Protein AF-A0A5B0H3R2-F1 (afdb_monomer_lite)

Foldseek 3Di:
DDDDDDDPPPPPPPDVVCVVVVVVVVVVVVVVVVVVVVVVVVVVVVVVVVVVVVVVVVVVVVVVVVLVVCCVVVVPVNVVVVVVVVCCVPPNPVVVVVVVVVVVVVLVVCCVVDVPVCCVPPVQVVVQVCCVPPPCPPCVVVLCVVLVVFDPPPVCPPPPPCPVPDDDPPDPPPDRPPLRDWAFPGWGDDPQDIDTDTHHHPPDDLVSCQVSFVVSCVSSVHPGGDRDDDDDD

Structure (mmCIF, N/CA/C/O backbone):
data_AF-A0A5B0H3R2-F1
#
_entry.id   AF-A0A5B0H3R2-F1
#
loop_
_atom_site.group_PDB
_atom_site.id
_atom_site.type_symbol
_atom_site.label_atom_id
_atom_site.label_alt_id
_atom_site.label_comp_id
_atom_site.label_asym_id
_atom_site.label_entity_id
_atom_site.label_seq_id
_atom_site.pdbx_PDB_ins_code
_atom_site.Cartn_x
_atom_site.Cartn_y
_atom_site.Cartn_z
_atom_site.occupancy
_atom_site.B_iso_or_equiv
_atom_site.auth_seq_id
_atom_site.auth_comp_id
_atom_site.auth_asym_id
_atom_site.auth_atom_id
_atom_site.pdbx_PDB_model_num
ATOM 1 N N . MET A 1 1 ? 24.961 -6.978 -114.996 1.00 43.25 1 MET A N 1
ATOM 2 C CA . MET A 1 1 ? 24.623 -7.816 -113.826 1.00 43.25 1 MET A CA 1
ATOM 3 C C . MET A 1 1 ? 25.876 -7.977 -112.987 1.00 43.25 1 MET A C 1
ATOM 5 O O . MET A 1 1 ? 26.739 -8.753 -113.364 1.00 43.25 1 MET A O 1
ATOM 9 N N . ILE A 1 2 ? 26.016 -7.202 -111.912 1.00 41.00 2 ILE A N 1
ATOM 10 C CA . ILE A 1 2 ? 27.042 -7.428 -110.887 1.00 41.00 2 ILE A CA 1
ATOM 11 C C . ILE A 1 2 ? 26.320 -7.282 -109.551 1.00 41.00 2 ILE A C 1
ATOM 13 O O . ILE A 1 2 ? 25.973 -6.181 -109.134 1.00 41.00 2 ILE A O 1
ATOM 17 N N . THR A 1 3 ? 25.998 -8.419 -108.950 1.00 46.31 3 THR A N 1
ATOM 18 C CA . THR A 1 3 ? 25.352 -8.539 -107.644 1.00 46.31 3 THR A CA 1
ATOM 19 C C . THR A 1 3 ? 26.468 -8.610 -106.605 1.00 46.31 3 THR A C 1
ATOM 21 O O . THR A 1 3 ? 27.143 -9.630 -106.493 1.00 46.31 3 THR A O 1
ATOM 24 N N . ALA A 1 4 ? 26.712 -7.517 -105.882 1.00 48.38 4 ALA A N 1
ATOM 25 C CA . ALA A 1 4 ? 27.631 -7.518 -104.749 1.00 48.38 4 ALA A CA 1
ATOM 26 C C . ALA A 1 4 ? 26.926 -8.165 -103.547 1.00 48.38 4 ALA A C 1
ATOM 28 O O . ALA A 1 4 ? 25.981 -7.606 -102.992 1.00 48.38 4 ALA A O 1
ATOM 29 N N . ALA A 1 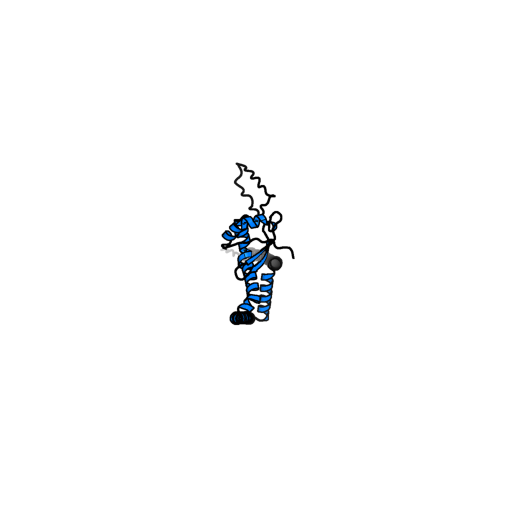5 ? 27.360 -9.37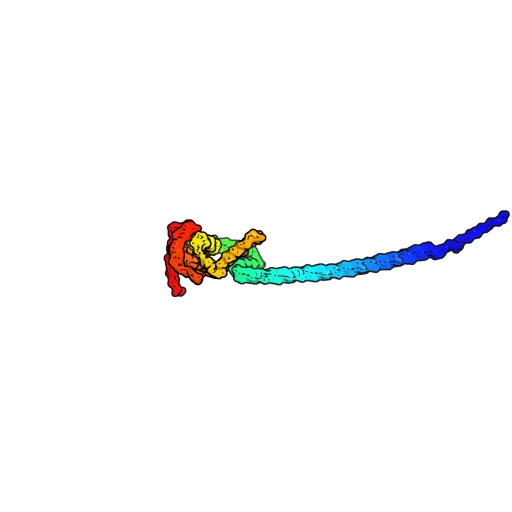0 -103.181 1.00 53.81 5 ALA A N 1
ATOM 30 C CA . ALA A 1 5 ? 26.926 -10.044 -101.969 1.00 53.81 5 ALA A CA 1
ATOM 31 C C . ALA A 1 5 ? 27.518 -9.320 -100.749 1.00 53.81 5 ALA A C 1
ATOM 33 O O . ALA A 1 5 ? 28.733 -9.304 -100.555 1.00 53.81 5 ALA A O 1
ATOM 34 N N . VAL A 1 6 ? 26.655 -8.708 -99.937 1.00 56.97 6 VAL A N 1
ATOM 35 C CA . VAL A 1 6 ? 27.013 -8.182 -98.615 1.00 56.97 6 VAL A CA 1
ATOM 36 C C . VAL A 1 6 ? 27.347 -9.370 -97.710 1.00 56.97 6 VAL A C 1
ATOM 38 O O . VAL A 1 6 ? 26.500 -10.226 -97.457 1.00 56.97 6 VAL A O 1
ATOM 41 N N . SER A 1 7 ? 28.601 -9.439 -97.267 1.00 52.16 7 SER A N 1
ATOM 42 C CA . SER A 1 7 ? 29.098 -10.453 -96.336 1.00 52.16 7 SER A CA 1
ATOM 43 C C . SER A 1 7 ? 28.460 -10.257 -94.950 1.00 52.16 7 SER A C 1
ATOM 45 O O . SER A 1 7 ? 28.551 -9.159 -94.402 1.00 52.16 7 SER A O 1
ATOM 47 N N . PRO A 1 8 ? 27.844 -11.282 -94.333 1.00 54.59 8 PRO A N 1
ATOM 48 C CA . PRO A 1 8 ? 27.230 -11.179 -93.003 1.00 54.59 8 PRO A CA 1
ATOM 49 C C . PRO A 1 8 ? 28.246 -11.146 -91.840 1.00 54.59 8 PRO A C 1
ATOM 51 O O . PRO A 1 8 ? 27.861 -11.328 -90.687 1.00 54.59 8 PRO A O 1
ATOM 54 N N . ALA A 1 9 ? 29.538 -10.937 -92.115 1.00 52.38 9 ALA A N 1
ATOM 55 C CA . ALA A 1 9 ? 30.604 -10.979 -91.112 1.00 52.38 9 ALA A CA 1
ATOM 56 C C . ALA A 1 9 ? 30.815 -9.658 -90.342 1.00 52.38 9 ALA A C 1
ATOM 58 O O . ALA A 1 9 ? 31.487 -9.669 -89.315 1.00 52.38 9 ALA A O 1
ATOM 59 N N . ASP A 1 10 ? 30.189 -8.555 -90.766 1.00 50.06 10 ASP A N 1
ATOM 60 C CA . ASP A 1 10 ? 30.310 -7.235 -90.122 1.00 50.06 10 ASP A CA 1
ATOM 61 C C . ASP A 1 10 ? 29.135 -6.929 -89.176 1.00 50.06 10 ASP A C 1
ATOM 63 O O . ASP A 1 10 ? 28.646 -5.801 -89.085 1.00 50.06 10 ASP A O 1
ATOM 67 N N . VAL A 1 11 ? 28.647 -7.937 -88.446 1.00 56.59 11 VAL A N 1
ATOM 68 C CA . VAL A 1 11 ? 27.808 -7.669 -87.269 1.00 56.59 11 VAL A CA 1
ATOM 69 C C . VAL A 1 11 ? 28.750 -7.153 -86.182 1.00 56.59 11 VAL A C 1
ATOM 71 O O . VAL A 1 11 ? 29.636 -7.898 -85.758 1.00 56.59 11 VAL A O 1
ATOM 74 N N . PRO A 1 12 ? 28.613 -5.895 -85.723 1.00 50.91 12 PRO A N 1
ATOM 75 C CA . PRO A 1 12 ? 29.570 -5.326 -84.795 1.00 50.91 12 PRO A CA 1
ATOM 76 C C . PRO A 1 12 ? 29.586 -6.174 -83.525 1.00 50.91 12 PRO A C 1
ATOM 78 O O . PRO A 1 12 ? 28.547 -6.424 -82.911 1.00 50.91 12 PRO A O 1
ATOM 81 N N . LEU A 1 13 ? 30.791 -6.567 -83.118 1.00 55.12 13 LEU A N 1
ATOM 82 C CA . LEU A 1 13 ? 31.151 -7.245 -81.868 1.00 55.12 13 LEU A CA 1
ATOM 83 C C . LEU A 1 13 ? 30.622 -6.564 -80.578 1.00 55.12 13 LEU A C 1
ATOM 85 O O . LEU A 1 13 ? 30.991 -6.954 -79.479 1.00 55.12 13 LEU A O 1
ATOM 89 N N . SER A 1 14 ? 29.745 -5.561 -80.651 1.00 58.72 14 SER A N 1
ATOM 90 C CA . SER A 1 14 ? 29.438 -4.644 -79.558 1.00 58.72 14 SER A CA 1
ATOM 91 C C . SER A 1 14 ? 28.168 -4.973 -78.763 1.00 58.72 14 SER A C 1
ATOM 93 O O . SER A 1 14 ? 28.173 -4.826 -77.546 1.00 58.72 14 SER A O 1
ATOM 95 N N . VAL A 1 15 ? 27.070 -5.445 -79.364 1.00 61.81 15 VAL A N 1
ATOM 96 C CA . VAL A 1 15 ? 25.764 -5.453 -78.657 1.00 61.81 15 VAL A CA 1
ATOM 97 C C . VAL A 1 15 ? 25.648 -6.562 -77.603 1.00 61.81 15 VAL A C 1
ATOM 99 O O . VAL A 1 15 ? 25.180 -6.314 -76.490 1.00 61.81 15 VAL A O 1
ATOM 102 N N . ASN A 1 16 ? 26.103 -7.780 -77.914 1.00 61.56 16 ASN A N 1
ATOM 103 C CA . ASN A 1 16 ? 26.069 -8.889 -76.953 1.00 61.56 16 ASN A CA 1
ATOM 104 C C . ASN A 1 16 ? 27.122 -8.727 -75.847 1.00 61.56 16 ASN A C 1
ATOM 106 O O . ASN A 1 16 ? 26.822 -9.044 -74.699 1.00 61.56 16 ASN A O 1
ATOM 110 N N . GLN A 1 17 ? 28.299 -8.163 -76.149 1.00 66.25 17 GLN A N 1
ATOM 111 C CA . GLN A 1 17 ? 29.297 -7.814 -75.130 1.00 66.25 17 GLN A CA 1
ATOM 112 C C . GLN A 1 17 ? 28.812 -6.694 -74.198 1.00 66.25 17 GLN A C 1
ATOM 114 O O . GLN A 1 17 ? 28.996 -6.789 -72.990 1.00 66.25 17 GLN A O 1
ATOM 119 N N . ILE A 1 18 ? 28.133 -5.660 -74.710 1.00 66.75 18 ILE A N 1
ATOM 120 C CA . ILE A 1 18 ? 27.567 -4.593 -73.866 1.00 66.75 18 ILE A CA 1
ATOM 121 C C . ILE A 1 18 ? 26.476 -5.145 -72.939 1.00 66.75 18 ILE A C 1
ATOM 123 O O . ILE A 1 18 ? 26.408 -4.760 -71.774 1.00 66.75 18 ILE A O 1
ATOM 127 N N . ARG A 1 19 ? 25.643 -6.081 -73.415 1.00 71.88 19 ARG A N 1
ATOM 128 C CA . ARG A 1 19 ? 24.610 -6.725 -72.585 1.00 71.88 19 ARG A CA 1
ATOM 129 C C . ARG A 1 19 ? 25.198 -7.617 -71.494 1.00 71.88 19 ARG A C 1
ATOM 131 O O . ARG A 1 19 ? 24.700 -7.584 -70.372 1.00 71.88 19 ARG A O 1
ATOM 138 N N . THR A 1 20 ? 26.248 -8.384 -71.782 1.00 77.19 20 THR A N 1
ATOM 139 C CA . THR A 1 20 ? 26.889 -9.247 -70.776 1.00 77.19 20 THR A CA 1
ATOM 140 C C . THR A 1 20 ? 27.702 -8.443 -69.766 1.00 77.19 20 THR A C 1
ATOM 142 O O . THR A 1 20 ? 27.598 -8.705 -68.571 1.00 77.19 20 THR A O 1
ATOM 145 N N . VAL A 1 21 ? 28.436 -7.416 -70.204 1.00 77.25 21 VAL A N 1
ATOM 146 C CA . VAL A 1 21 ? 29.184 -6.512 -69.313 1.00 77.25 21 VAL A CA 1
ATOM 147 C C . VAL A 1 21 ? 28.234 -5.654 -68.473 1.00 77.25 21 VAL A C 1
ATOM 149 O O . VAL A 1 21 ? 28.414 -5.541 -67.262 1.00 77.25 21 VAL A O 1
ATOM 152 N N . GLY A 1 22 ? 27.178 -5.106 -69.082 1.00 78.12 22 GLY A N 1
ATOM 153 C CA . GLY A 1 22 ? 26.136 -4.357 -68.379 1.00 78.12 22 GLY A CA 1
ATOM 154 C C . GLY A 1 22 ? 25.373 -5.221 -67.372 1.00 78.12 22 GLY A C 1
ATOM 155 O O . GLY A 1 22 ? 25.157 -4.797 -66.240 1.00 78.12 22 GLY A O 1
ATOM 156 N N . GLY A 1 23 ? 25.037 -6.461 -67.742 1.00 84.69 23 GLY A N 1
ATOM 157 C CA . GLY A 1 23 ? 24.412 -7.436 -66.846 1.00 84.69 23 GLY A CA 1
ATOM 158 C C . GLY A 1 23 ? 25.319 -7.852 -65.685 1.00 84.69 23 GLY A C 1
ATOM 159 O O . GLY A 1 23 ? 24.853 -7.937 -64.551 1.00 84.69 23 GLY A O 1
ATOM 160 N N . ALA A 1 24 ? 26.619 -8.039 -65.934 1.00 84.81 24 ALA A N 1
ATOM 161 C CA . ALA A 1 24 ? 27.598 -8.347 -64.893 1.00 84.81 24 ALA A CA 1
ATOM 162 C C . ALA A 1 24 ? 27.764 -7.183 -63.903 1.00 84.81 24 ALA A C 1
ATOM 164 O O . ALA A 1 24 ? 27.745 -7.403 -62.693 1.00 84.81 24 ALA A O 1
ATOM 165 N N . LEU A 1 25 ? 27.850 -5.941 -64.391 1.00 83.38 25 LEU A N 1
ATOM 166 C CA . LEU A 1 25 ? 27.898 -4.747 -63.539 1.00 83.38 25 LEU A CA 1
ATOM 167 C C . LEU A 1 25 ? 26.638 -4.600 -62.681 1.00 83.38 25 LEU A C 1
ATOM 169 O O . LEU A 1 25 ? 26.735 -4.307 -61.491 1.00 83.38 25 LEU A O 1
ATOM 173 N N . LEU A 1 26 ? 25.463 -4.847 -63.260 1.00 88.69 26 LEU A N 1
ATOM 174 C CA . LEU A 1 26 ? 24.191 -4.769 -62.545 1.00 88.69 26 LEU A CA 1
ATOM 175 C C . LEU A 1 26 ? 24.085 -5.875 -61.483 1.00 88.69 26 LEU A C 1
ATOM 177 O O . LEU A 1 26 ? 23.686 -5.602 -60.354 1.00 88.69 26 LEU A O 1
ATOM 181 N N . ALA A 1 27 ? 24.531 -7.096 -61.793 1.00 89.88 27 ALA A N 1
ATOM 182 C CA . ALA A 1 27 ? 24.600 -8.192 -60.829 1.00 89.88 27 ALA A CA 1
ATOM 183 C C . ALA A 1 27 ? 25.555 -7.881 -59.664 1.00 89.88 27 ALA A C 1
ATOM 185 O O . ALA A 1 27 ? 25.208 -8.119 -58.507 1.00 89.88 27 ALA A O 1
ATOM 186 N N . VAL A 1 28 ? 26.722 -7.290 -59.946 1.00 92.06 28 VAL A N 1
ATOM 187 C CA . VAL A 1 28 ? 27.667 -6.838 -58.911 1.00 92.06 28 VAL A CA 1
ATOM 188 C C . VAL A 1 28 ? 27.051 -5.727 -58.059 1.00 92.06 28 VAL A C 1
ATOM 190 O O . VAL A 1 28 ? 27.143 -5.785 -56.834 1.00 92.06 28 VAL A O 1
ATOM 193 N N . ALA A 1 29 ? 26.374 -4.752 -58.669 1.00 91.19 29 ALA A N 1
ATOM 194 C CA . ALA A 1 29 ? 25.707 -3.671 -57.947 1.00 91.19 29 ALA A CA 1
ATOM 195 C C . ALA A 1 29 ? 24.591 -4.193 -57.025 1.00 91.19 29 ALA A C 1
ATOM 197 O O . ALA A 1 29 ? 24.532 -3.820 -55.853 1.00 91.19 29 ALA A O 1
ATOM 198 N N . VAL A 1 30 ? 23.747 -5.108 -57.515 1.00 93.50 30 VAL A N 1
ATOM 199 C CA . VAL A 1 30 ? 22.689 -5.750 -56.718 1.00 93.50 30 VAL A CA 1
ATOM 200 C C . VAL A 1 30 ? 23.284 -6.608 -55.601 1.00 93.50 30 VAL A C 1
ATOM 202 O O . VAL A 1 30 ? 22.793 -6.563 -54.475 1.00 93.50 30 VAL A O 1
ATOM 205 N N . TYR A 1 31 ? 24.370 -7.339 -55.866 1.00 94.62 31 TYR A N 1
ATOM 206 C CA . TYR A 1 31 ? 25.069 -8.124 -54.848 1.00 94.62 31 TYR A CA 1
ATOM 207 C C . TYR A 1 31 ? 25.652 -7.239 -53.740 1.00 94.62 31 TYR A C 1
ATOM 209 O O . TYR A 1 31 ? 25.498 -7.550 -52.558 1.00 94.62 31 TYR A O 1
ATOM 217 N N . LEU A 1 32 ? 26.283 -6.117 -54.099 1.00 92.38 32 LEU A N 1
ATOM 218 C CA . LEU A 1 32 ? 26.795 -5.148 -53.131 1.00 92.38 32 LEU A CA 1
ATOM 219 C C . LEU A 1 32 ? 25.659 -4.541 -52.301 1.00 92.38 32 LEU A C 1
ATOM 221 O O . LEU A 1 32 ? 25.775 -4.491 -51.078 1.00 92.38 32 LEU A O 1
ATOM 225 N N . LEU A 1 33 ? 24.543 -4.160 -52.929 1.00 93.38 33 LEU A N 1
ATOM 226 C CA . LEU A 1 33 ? 23.374 -3.623 -52.228 1.00 93.38 33 LEU A CA 1
ATOM 227 C C . LEU A 1 33 ? 22.759 -4.652 -51.267 1.00 93.38 33 LEU A C 1
ATOM 229 O O . LEU A 1 33 ? 22.475 -4.325 -50.116 1.00 93.38 33 LEU A O 1
ATOM 233 N N . TYR A 1 34 ? 22.615 -5.906 -51.708 1.00 94.69 34 TYR A N 1
ATOM 234 C CA . TYR A 1 34 ? 22.155 -7.012 -50.867 1.00 94.69 34 TYR A CA 1
ATOM 235 C C . TYR A 1 34 ? 23.090 -7.236 -49.676 1.00 94.69 34 TYR A C 1
ATOM 237 O O . TYR A 1 34 ? 22.631 -7.354 -48.540 1.00 94.69 34 TYR A O 1
ATOM 245 N N . LYS A 1 35 ? 24.408 -7.247 -49.910 1.00 93.75 35 LYS A N 1
ATOM 246 C CA . LYS A 1 35 ? 25.410 -7.441 -48.859 1.00 93.75 35 LYS A CA 1
ATOM 247 C C . LYS A 1 35 ? 25.343 -6.315 -47.829 1.00 93.75 35 LYS A C 1
ATOM 249 O O . LYS A 1 35 ? 25.273 -6.599 -46.637 1.00 93.75 35 LYS A O 1
ATOM 254 N N . VAL A 1 36 ? 25.286 -5.059 -48.276 1.00 93.69 36 VAL A N 1
ATOM 255 C CA . VAL A 1 36 ? 25.136 -3.888 -47.395 1.00 93.69 36 VAL A CA 1
ATOM 256 C C . VAL A 1 36 ? 23.835 -3.966 -46.595 1.00 93.69 36 VAL A C 1
ATOM 258 O O . VAL A 1 36 ? 23.870 -3.803 -45.377 1.00 93.69 36 VAL A O 1
ATOM 261 N N . GLY A 1 37 ? 22.709 -4.288 -47.239 1.00 89.38 37 GLY A N 1
ATOM 262 C CA . GLY A 1 37 ? 21.418 -4.445 -46.565 1.00 89.38 37 GLY A CA 1
ATOM 263 C C . GLY A 1 37 ? 21.426 -5.557 -45.513 1.00 89.38 37 GLY A C 1
ATOM 264 O O . GLY A 1 37 ? 20.943 -5.360 -44.399 1.00 89.38 37 GLY A O 1
ATOM 265 N N . HIS A 1 38 ? 22.041 -6.700 -45.825 1.00 92.81 38 HIS A N 1
ATOM 266 C CA . HIS A 1 38 ? 22.173 -7.817 -44.892 1.00 92.81 38 HIS A CA 1
ATOM 267 C C . HIS A 1 38 ? 23.023 -7.449 -43.667 1.00 92.81 38 HIS A C 1
ATOM 269 O O . HIS A 1 38 ? 22.639 -7.757 -42.538 1.00 92.81 38 HIS A O 1
ATOM 275 N N . TYR A 1 39 ? 24.147 -6.750 -43.862 1.00 93.25 39 TYR A N 1
ATOM 276 C CA . TYR A 1 39 ? 24.965 -6.258 -42.749 1.00 93.25 39 TYR A CA 1
ATOM 277 C C . TYR A 1 39 ? 24.204 -5.250 -41.883 1.00 93.25 39 TYR A C 1
ATOM 279 O O . TYR A 1 39 ? 24.231 -5.368 -40.658 1.00 93.25 39 TYR A O 1
ATOM 287 N N . LEU A 1 40 ? 23.488 -4.300 -42.495 1.00 93.19 40 LEU A N 1
ATOM 288 C CA . LEU A 1 40 ? 22.701 -3.307 -41.761 1.00 93.19 40 LEU A CA 1
ATOM 289 C C . LEU A 1 40 ? 21.628 -3.972 -40.890 1.00 93.19 40 LEU A C 1
ATOM 291 O O . LEU A 1 40 ? 21.487 -3.624 -39.720 1.00 93.19 40 LEU A O 1
ATOM 295 N N . ALA A 1 41 ? 20.914 -4.960 -41.439 1.00 92.06 41 ALA A N 1
ATOM 296 C CA . ALA A 1 41 ? 19.883 -5.700 -40.717 1.00 92.06 41 ALA A CA 1
ATOM 297 C C . ALA A 1 41 ? 20.452 -6.442 -39.497 1.00 92.06 41 ALA A C 1
ATOM 299 O O . ALA A 1 41 ? 19.884 -6.358 -38.410 1.00 92.06 41 ALA A O 1
ATOM 300 N N . ARG A 1 42 ? 21.607 -7.105 -39.646 1.00 92.56 42 ARG A N 1
ATOM 301 C CA . ARG A 1 42 ? 22.285 -7.807 -38.542 1.00 92.56 42 ARG A CA 1
ATOM 302 C C . ARG A 1 42 ? 22.750 -6.865 -37.439 1.00 92.56 42 ARG A C 1
ATOM 304 O O . ARG A 1 42 ? 22.600 -7.183 -36.261 1.00 92.56 42 ARG A O 1
ATOM 311 N N . VAL A 1 43 ? 23.292 -5.704 -37.806 1.00 93.69 43 VAL A N 1
ATOM 312 C CA . VAL A 1 43 ? 23.685 -4.679 -36.830 1.00 93.69 43 VAL A CA 1
ATOM 313 C C . VAL A 1 43 ? 22.456 -4.163 -36.082 1.00 93.69 43 VAL A C 1
ATOM 315 O O . VAL A 1 43 ? 22.487 -4.064 -34.858 1.00 93.69 43 VAL A O 1
ATOM 318 N N . LEU A 1 44 ? 21.355 -3.894 -36.788 1.00 93.81 44 LEU A N 1
ATOM 319 C CA . LEU A 1 44 ? 20.121 -3.414 -36.169 1.00 93.81 44 LEU A CA 1
ATOM 320 C C . LEU A 1 44 ? 19.508 -4.454 -35.214 1.00 93.81 44 LEU A C 1
ATOM 322 O O . LEU A 1 44 ? 19.065 -4.096 -34.126 1.00 93.81 44 LEU A O 1
ATOM 326 N N . GLU A 1 45 ? 19.528 -5.736 -35.586 1.00 93.69 45 GLU A N 1
ATOM 327 C CA . GLU A 1 45 ? 19.069 -6.861 -34.757 1.00 93.69 45 GLU A CA 1
ATOM 328 C C . GLU A 1 45 ? 19.901 -6.995 -33.468 1.00 93.69 45 GLU A C 1
ATOM 330 O O . GLU A 1 45 ? 19.352 -7.120 -32.367 1.00 93.69 45 GLU A O 1
ATOM 335 N N . ALA A 1 46 ? 21.228 -6.896 -33.579 1.00 93.88 46 ALA A N 1
ATOM 336 C CA . ALA A 1 46 ? 22.130 -6.924 -32.429 1.00 93.88 46 ALA A CA 1
ATOM 337 C C . ALA A 1 46 ? 21.900 -5.727 -31.489 1.00 93.88 46 ALA A C 1
ATOM 339 O O . ALA A 1 46 ? 21.865 -5.878 -30.268 1.00 93.88 46 ALA A O 1
ATOM 340 N N . VAL A 1 47 ? 21.678 -4.534 -32.046 1.00 94.81 47 VAL A N 1
ATOM 341 C CA . VAL A 1 47 ? 21.365 -3.335 -31.254 1.00 94.81 47 VAL A CA 1
ATOM 342 C C . VAL A 1 47 ? 20.000 -3.465 -30.578 1.00 94.81 47 VAL A C 1
ATOM 344 O O . VAL A 1 47 ? 19.871 -3.133 -29.401 1.00 94.81 47 VAL A O 1
ATOM 347 N N . ALA A 1 48 ? 18.989 -3.982 -31.278 1.00 93.50 48 ALA A N 1
ATOM 348 C CA . ALA A 1 48 ? 17.656 -4.184 -30.721 1.00 93.50 48 ALA A CA 1
ATOM 349 C C . ALA A 1 48 ? 17.669 -5.196 -29.568 1.00 93.50 48 ALA A C 1
ATOM 351 O O . ALA A 1 48 ? 17.111 -4.923 -28.507 1.00 93.50 48 ALA A O 1
ATOM 352 N N . THR A 1 49 ? 18.349 -6.333 -29.732 1.00 94.75 49 THR A N 1
ATOM 353 C CA . THR A 1 49 ? 18.488 -7.339 -28.666 1.00 94.75 49 THR A CA 1
ATOM 354 C C . THR A 1 49 ? 19.236 -6.778 -27.457 1.00 94.75 49 THR A C 1
ATOM 356 O O . THR A 1 49 ? 18.759 -6.921 -26.331 1.00 94.75 49 THR A O 1
ATOM 359 N N . ALA A 1 50 ? 20.335 -6.049 -27.669 1.00 92.69 50 ALA A N 1
ATOM 360 C CA . ALA A 1 50 ? 21.055 -5.371 -26.593 1.00 92.69 50 ALA A CA 1
ATOM 361 C C . ALA A 1 50 ? 20.179 -4.333 -25.867 1.00 92.69 50 ALA A C 1
ATOM 363 O O . ALA A 1 50 ? 20.155 -4.298 -24.635 1.00 92.69 50 ALA A O 1
ATOM 364 N N . ALA A 1 51 ? 19.411 -3.530 -26.609 1.00 93.88 51 ALA A N 1
ATOM 365 C CA . ALA A 1 51 ? 18.490 -2.551 -26.040 1.00 93.88 51 ALA A CA 1
ATOM 366 C C . ALA A 1 51 ? 17.378 -3.222 -25.219 1.00 93.88 51 ALA A C 1
ATOM 368 O O . ALA A 1 51 ? 17.090 -2.777 -24.109 1.00 93.88 51 ALA A O 1
ATOM 369 N N . VAL A 1 52 ? 16.788 -4.316 -25.713 1.00 94.81 52 VAL A N 1
ATOM 370 C CA . VAL A 1 52 ? 15.755 -5.078 -24.991 1.00 94.81 52 VAL A CA 1
ATOM 371 C C . VAL A 1 52 ? 16.309 -5.653 -23.689 1.00 94.81 52 VAL A C 1
ATOM 373 O O . VAL A 1 52 ? 15.679 -5.494 -22.644 1.00 94.81 52 VAL A O 1
ATOM 376 N N . VAL A 1 53 ? 17.497 -6.264 -23.720 1.00 94.62 53 VAL A N 1
ATOM 377 C CA . VAL A 1 53 ? 18.155 -6.800 -22.517 1.00 94.62 53 VAL A CA 1
ATOM 378 C C . VAL A 1 53 ? 18.453 -5.683 -21.520 1.00 94.62 53 VAL A C 1
ATOM 380 O O . VAL A 1 53 ? 18.163 -5.825 -20.332 1.00 94.62 53 VAL A O 1
ATOM 383 N N . PHE A 1 54 ? 18.972 -4.550 -21.992 1.00 94.69 54 PHE A N 1
ATOM 384 C CA . PHE A 1 54 ? 19.271 -3.401 -21.144 1.00 94.69 54 PHE A CA 1
ATOM 385 C C . PHE A 1 54 ? 18.010 -2.834 -20.479 1.00 94.69 54 PHE A C 1
ATOM 387 O O . PHE A 1 54 ? 17.989 -2.615 -19.267 1.00 94.69 54 PHE A O 1
ATOM 394 N N . ILE A 1 55 ? 16.932 -2.651 -21.248 1.00 93.25 55 ILE A N 1
ATOM 395 C CA . ILE A 1 55 ? 15.639 -2.178 -20.742 1.00 93.25 55 ILE A CA 1
ATOM 396 C C . ILE A 1 55 ? 15.064 -3.173 -19.726 1.00 93.25 55 ILE A C 1
ATOM 398 O O . ILE A 1 55 ? 14.620 -2.761 -18.653 1.00 93.25 55 ILE A O 1
ATOM 402 N N . ALA A 1 56 ? 15.103 -4.474 -20.023 1.00 91.12 56 ALA A N 1
ATOM 403 C CA . ALA A 1 56 ? 14.625 -5.517 -19.120 1.00 91.12 56 ALA A CA 1
ATOM 404 C C . ALA A 1 56 ? 15.397 -5.514 -17.793 1.00 91.12 56 ALA A C 1
ATOM 406 O O . ALA A 1 56 ? 14.786 -5.536 -16.725 1.00 91.12 56 ALA A O 1
ATOM 407 N N . LEU A 1 57 ? 16.727 -5.411 -17.847 1.00 92.50 57 LEU A N 1
ATOM 408 C CA . LEU A 1 57 ? 17.585 -5.376 -16.665 1.00 92.50 57 LEU A CA 1
ATOM 409 C C . LEU A 1 57 ? 17.366 -4.099 -15.842 1.00 92.50 57 LEU A C 1
ATOM 411 O O . LEU A 1 57 ? 17.282 -4.157 -14.616 1.00 92.50 57 LEU A O 1
ATOM 415 N N . TRP A 1 58 ? 17.182 -2.957 -16.507 1.00 93.69 58 TRP A N 1
ATOM 416 C CA . TRP A 1 58 ? 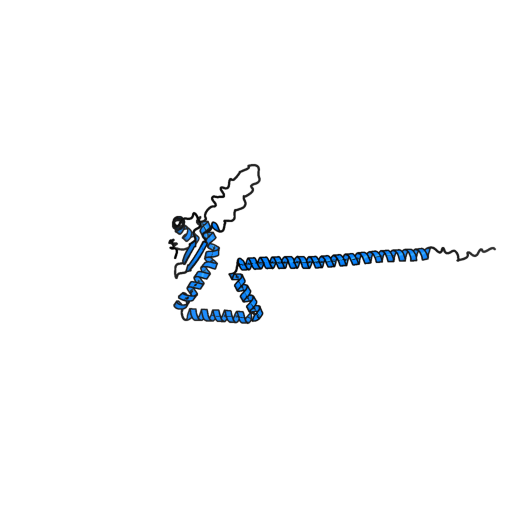16.824 -1.697 -15.859 1.00 93.69 58 TRP A CA 1
ATOM 417 C C . TRP A 1 58 ? 15.481 -1.783 -15.122 1.00 93.69 58 TRP A C 1
ATOM 419 O O . TRP A 1 58 ? 15.384 -1.379 -13.959 1.00 93.69 58 TRP A O 1
ATOM 429 N N . PHE A 1 59 ? 14.444 -2.332 -15.762 1.00 92.94 59 PHE A N 1
ATOM 430 C CA . PHE A 1 59 ? 13.143 -2.532 -15.123 1.00 92.94 59 PHE A CA 1
ATOM 431 C C . PHE A 1 59 ? 13.204 -3.555 -13.992 1.00 92.94 59 PHE A C 1
ATOM 433 O O . PHE A 1 59 ? 12.583 -3.322 -12.957 1.00 92.94 59 PHE A O 1
ATOM 440 N N . ALA A 1 60 ? 13.976 -4.633 -14.142 1.00 86.38 60 ALA A N 1
ATOM 441 C CA . ALA A 1 60 ? 14.197 -5.609 -13.082 1.00 86.38 60 ALA A CA 1
ATOM 442 C C . ALA A 1 60 ? 14.856 -4.951 -11.861 1.00 86.38 60 ALA A C 1
ATOM 444 O O . ALA A 1 60 ? 14.342 -5.073 -10.750 1.00 86.38 60 ALA A O 1
ATOM 445 N N . ALA A 1 61 ? 15.921 -4.169 -12.064 1.00 87.62 61 ALA A N 1
ATOM 446 C CA . ALA A 1 61 ? 16.593 -3.434 -10.995 1.00 87.62 61 ALA A CA 1
ATOM 447 C C . ALA A 1 61 ? 15.654 -2.422 -10.317 1.00 87.62 61 ALA A C 1
ATOM 449 O O . ALA A 1 61 ? 15.536 -2.408 -9.090 1.00 87.62 61 ALA A O 1
ATOM 450 N N . LYS A 1 62 ? 14.918 -1.615 -11.097 1.00 83.94 62 LYS A N 1
ATOM 451 C CA . LYS A 1 62 ? 13.918 -0.683 -10.549 1.00 83.94 62 LYS A CA 1
ATOM 452 C C . LYS A 1 62 ? 12.817 -1.404 -9.782 1.00 83.94 62 LYS A C 1
ATOM 454 O O . LYS A 1 62 ? 12.432 -0.942 -8.711 1.00 83.94 62 LYS A O 1
ATOM 459 N N . GLY A 1 63 ? 12.313 -2.509 -10.323 1.00 77.44 63 GLY A N 1
ATOM 460 C CA . GLY A 1 63 ? 11.296 -3.343 -9.696 1.00 77.44 63 GLY A CA 1
ATOM 461 C C . GLY A 1 63 ? 11.776 -3.895 -8.359 1.00 77.44 63 GLY A C 1
ATOM 462 O O . GLY A 1 63 ? 11.043 -3.824 -7.379 1.00 77.44 63 GLY A O 1
ATOM 463 N N . LEU A 1 64 ? 13.031 -4.337 -8.287 1.00 79.31 64 LEU A N 1
ATOM 464 C CA . LEU A 1 64 ? 13.655 -4.854 -7.070 1.00 79.31 64 LEU A CA 1
ATOM 465 C C . LEU A 1 64 ? 13.818 -3.757 -6.008 1.00 79.31 64 LEU A C 1
ATOM 467 O O . LEU A 1 64 ? 13.457 -3.965 -4.851 1.00 79.31 64 LEU A O 1
ATOM 471 N N . VAL A 1 65 ? 14.252 -2.553 -6.399 1.00 77.94 65 VAL A N 1
ATOM 472 C CA . VAL A 1 65 ? 14.320 -1.390 -5.493 1.00 77.94 65 VAL A CA 1
ATOM 473 C C . VAL A 1 65 ? 12.928 -0.987 -5.003 1.00 77.94 65 VAL A C 1
ATOM 475 O O . VAL A 1 65 ? 12.734 -0.769 -3.809 1.00 77.94 65 VAL A O 1
ATOM 478 N N . LEU A 1 66 ? 11.936 -0.915 -5.893 1.00 72.88 66 LEU A N 1
ATOM 479 C CA . LEU A 1 66 ? 10.549 -0.610 -5.532 1.00 72.88 66 LEU A CA 1
ATOM 480 C C . LEU A 1 66 ? 9.968 -1.664 -4.592 1.00 72.88 66 LEU A C 1
ATOM 482 O O . LEU A 1 66 ? 9.343 -1.292 -3.604 1.00 72.88 66 LEU A O 1
ATOM 486 N N . ALA A 1 67 ? 10.208 -2.947 -4.861 1.00 67.31 67 ALA A N 1
ATOM 487 C CA . ALA A 1 67 ? 9.788 -4.055 -4.015 1.00 67.31 67 ALA A CA 1
ATOM 488 C C . ALA A 1 67 ? 10.457 -3.993 -2.639 1.00 67.31 67 ALA A C 1
ATOM 490 O O . ALA A 1 67 ? 9.771 -4.149 -1.634 1.00 67.31 67 ALA A O 1
ATOM 491 N N . ALA A 1 68 ? 11.755 -3.680 -2.567 1.00 68.75 68 ALA A N 1
ATOM 492 C CA . ALA A 1 68 ? 12.469 -3.486 -1.308 1.00 68.75 68 ALA A CA 1
ATOM 493 C C . ALA A 1 68 ? 11.921 -2.282 -0.527 1.00 68.75 68 ALA A C 1
ATOM 495 O O . ALA A 1 68 ? 11.622 -2.391 0.660 1.00 68.75 68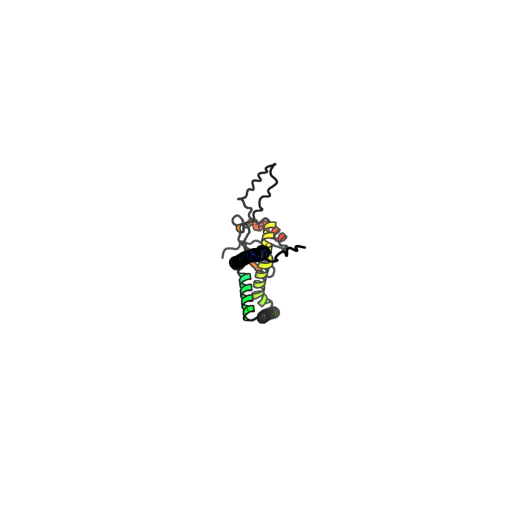 ALA A O 1
ATOM 496 N N . VAL A 1 69 ? 11.695 -1.145 -1.191 1.00 71.31 69 VAL A N 1
ATOM 497 C CA . VAL A 1 69 ? 11.077 0.038 -0.574 1.00 71.31 69 VAL A CA 1
ATOM 498 C C . VAL A 1 69 ? 9.655 -0.272 -0.107 1.00 71.31 69 VAL A C 1
ATOM 500 O O . VAL A 1 69 ? 9.271 0.147 0.982 1.00 71.31 69 VAL A O 1
ATOM 503 N N . TRP A 1 70 ? 8.871 -1.020 -0.884 1.00 61.38 70 TRP A N 1
ATOM 504 C CA . TRP A 1 70 ? 7.539 -1.480 -0.489 1.00 61.38 70 TRP A CA 1
ATOM 505 C C . TRP A 1 70 ? 7.598 -2.452 0.685 1.00 61.38 70 TRP A C 1
ATOM 507 O O . TRP A 1 70 ? 6.785 -2.328 1.595 1.00 61.38 70 TRP A O 1
ATOM 517 N N . ALA A 1 71 ? 8.579 -3.351 0.722 1.00 62.41 71 ALA A N 1
ATOM 518 C CA . ALA A 1 71 ? 8.793 -4.276 1.826 1.00 62.41 71 ALA A CA 1
ATOM 519 C C . ALA A 1 71 ? 9.181 -3.553 3.115 1.00 62.41 71 ALA A C 1
ATOM 521 O O . ALA A 1 71 ? 8.664 -3.869 4.182 1.00 62.41 71 ALA A O 1
ATOM 522 N N . VAL A 1 72 ? 10.015 -2.518 3.023 1.00 64.75 72 VAL A N 1
ATOM 523 C CA . VAL A 1 72 ? 10.383 -1.687 4.175 1.00 64.75 72 VAL A CA 1
ATOM 524 C C . VAL A 1 72 ? 9.208 -0.803 4.611 1.00 64.75 72 VAL A C 1
ATOM 526 O O . VAL A 1 72 ? 8.917 -0.677 5.799 1.00 64.75 72 VAL A O 1
ATOM 529 N N . ARG A 1 73 ? 8.487 -0.196 3.662 1.00 63.34 73 ARG A N 1
ATOM 530 C CA . ARG A 1 73 ? 7.405 0.763 3.944 1.00 63.34 73 ARG A CA 1
ATOM 531 C C . ARG A 1 73 ? 6.098 0.092 4.367 1.00 63.34 73 ARG A C 1
ATOM 533 O O . ARG A 1 73 ? 5.331 0.681 5.127 1.00 63.34 73 ARG A O 1
ATOM 540 N N . HIS A 1 74 ? 5.857 -1.127 3.896 1.00 69.69 74 HIS A N 1
ATOM 541 C CA . HIS A 1 74 ? 4.654 -1.915 4.132 1.00 69.69 74 HIS A CA 1
ATOM 542 C C . HIS A 1 74 ? 4.985 -3.345 4.587 1.00 69.69 74 HIS A C 1
ATOM 544 O O . HIS A 1 74 ? 4.320 -4.294 4.181 1.00 69.69 74 HIS A O 1
ATOM 550 N N . TRP A 1 75 ? 5.955 -3.477 5.501 1.00 61.59 75 TRP A N 1
ATOM 551 C CA . TRP A 1 75 ? 6.420 -4.735 6.113 1.00 61.59 75 TRP A CA 1
ATOM 552 C C . TRP A 1 75 ? 5.310 -5.754 6.403 1.00 61.59 75 TRP A C 1
ATOM 554 O O . TRP A 1 75 ? 5.493 -6.945 6.190 1.00 61.59 75 TRP A O 1
ATOM 564 N N . ARG A 1 76 ? 4.128 -5.310 6.847 1.00 64.75 76 ARG A N 1
ATOM 565 C CA . ARG A 1 76 ? 2.993 -6.194 7.167 1.00 64.75 76 ARG A CA 1
ATOM 566 C C . ARG A 1 76 ? 2.263 -6.768 5.947 1.00 64.75 76 ARG A C 1
ATOM 568 O O . ARG A 1 76 ? 1.821 -7.911 5.997 1.00 64.75 76 ARG A O 1
ATOM 575 N N . THR A 1 77 ? 2.105 -6.005 4.865 1.00 72.50 77 THR A N 1
ATOM 576 C CA . THR A 1 77 ? 1.450 -6.517 3.646 1.00 72.50 77 THR A CA 1
ATOM 577 C C . THR A 1 77 ? 2.429 -7.318 2.810 1.00 72.50 77 THR A C 1
ATOM 579 O O . THR A 1 77 ? 2.049 -8.312 2.212 1.00 72.50 77 THR A O 1
ATOM 582 N N . THR A 1 78 ? 3.707 -6.940 2.805 1.00 72.19 78 THR A N 1
ATOM 583 C CA . THR A 1 78 ? 4.723 -7.721 2.103 1.00 72.19 78 THR A CA 1
ATOM 584 C C . THR A 1 78 ? 5.012 -9.038 2.801 1.00 72.19 78 THR A C 1
ATOM 586 O O . THR A 1 78 ? 5.104 -10.030 2.100 1.00 72.19 78 THR A O 1
ATOM 589 N N . THR A 1 79 ? 5.064 -9.099 4.139 1.00 74.00 79 THR A N 1
ATOM 590 C CA . THR A 1 79 ? 5.220 -10.382 4.860 1.00 74.00 79 THR A CA 1
ATOM 591 C C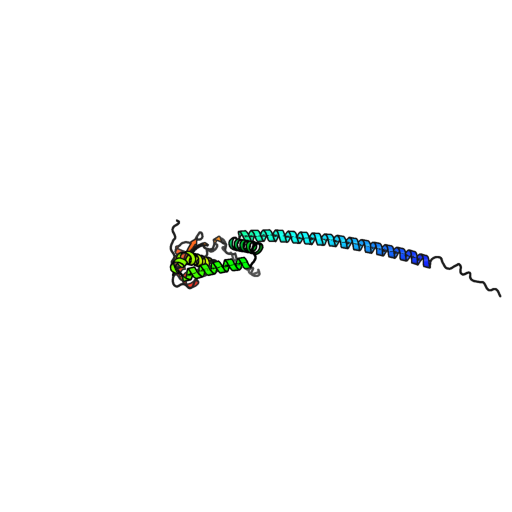 . THR A 1 79 ? 4.034 -11.317 4.658 1.00 74.00 79 THR A C 1
ATOM 593 O O . THR A 1 79 ? 4.227 -12.503 4.427 1.00 74.00 79 THR A O 1
ATOM 596 N N . THR A 1 80 ? 2.803 -10.804 4.707 1.00 74.69 80 THR A N 1
ATOM 597 C CA . THR A 1 80 ? 1.617 -11.636 4.448 1.00 74.69 80 THR A CA 1
ATOM 598 C C . THR A 1 80 ? 1.598 -12.137 3.011 1.00 74.69 80 THR A C 1
ATOM 600 O O . THR A 1 80 ? 1.404 -13.326 2.796 1.00 74.69 80 THR A O 1
ATOM 603 N N . VAL A 1 81 ? 1.882 -11.274 2.033 1.00 79.88 81 VAL A N 1
ATOM 604 C CA . VAL A 1 81 ? 1.953 -11.676 0.623 1.00 79.88 81 VAL A CA 1
ATOM 605 C C . VAL A 1 81 ? 3.097 -12.658 0.373 1.00 79.88 81 VAL A C 1
ATOM 607 O O . VAL A 1 81 ? 2.880 -13.638 -0.325 1.00 79.88 81 VAL A O 1
ATOM 610 N N . THR A 1 82 ? 4.292 -12.464 0.940 1.00 80.38 82 THR A N 1
ATOM 611 C CA . THR A 1 82 ? 5.400 -13.414 0.748 1.00 80.38 82 THR A CA 1
ATOM 612 C C . THR A 1 82 ? 5.102 -14.759 1.388 1.00 80.38 82 THR A C 1
ATOM 614 O O . THR A 1 82 ? 5.298 -15.776 0.733 1.00 80.38 82 THR A O 1
ATOM 617 N N . VAL A 1 83 ? 4.575 -14.785 2.615 1.00 80.81 83 VAL A N 1
ATOM 618 C CA . VAL A 1 83 ? 4.177 -16.035 3.280 1.00 80.81 83 VAL A CA 1
ATOM 619 C C . VAL A 1 83 ? 3.093 -16.748 2.476 1.00 80.81 83 VAL A C 1
ATOM 621 O O . VAL A 1 83 ? 3.236 -17.933 2.205 1.00 80.81 83 VAL A O 1
ATOM 624 N N . VAL A 1 84 ? 2.052 -16.038 2.029 1.00 82.81 84 VAL A N 1
ATOM 625 C CA . VAL A 1 84 ? 0.965 -16.614 1.217 1.00 82.81 84 VAL A CA 1
ATOM 626 C C . VAL A 1 84 ? 1.476 -17.122 -0.131 1.00 82.81 84 VAL A C 1
ATOM 628 O O . VAL A 1 84 ? 1.087 -18.209 -0.550 1.00 82.81 84 VAL A O 1
ATOM 631 N N . SER A 1 85 ? 2.361 -16.379 -0.799 1.00 81.38 85 SER A N 1
ATOM 632 C CA . SER A 1 85 ? 2.939 -16.776 -2.086 1.00 81.38 85 SER A CA 1
ATOM 633 C C . SER A 1 85 ? 3.851 -17.992 -1.955 1.00 81.38 85 SER A C 1
ATOM 635 O O . SER A 1 85 ? 3.725 -18.923 -2.744 1.00 81.38 85 SER A O 1
ATOM 637 N N . VAL A 1 86 ? 4.725 -18.025 -0.942 1.00 85.94 86 VAL A N 1
ATOM 638 C CA . VAL A 1 86 ? 5.576 -19.190 -0.645 1.00 85.94 86 VAL A CA 1
ATOM 639 C C . VAL A 1 86 ? 4.710 -20.399 -0.295 1.00 85.94 86 VAL A C 1
ATOM 641 O O . VAL A 1 86 ? 4.943 -21.487 -0.814 1.00 85.94 86 VAL A O 1
ATOM 644 N N . TRP A 1 87 ? 3.662 -20.207 0.511 1.00 84.69 87 TRP A N 1
ATOM 645 C CA . TRP A 1 87 ? 2.725 -21.271 0.870 1.00 84.69 87 TRP A CA 1
ATOM 646 C C . TRP A 1 87 ? 1.971 -21.812 -0.348 1.00 84.69 87 TRP A C 1
ATOM 648 O O . TRP A 1 87 ? 1.882 -23.023 -0.527 1.00 84.69 87 TRP A O 1
ATOM 658 N N . CYS A 1 88 ? 1.458 -20.934 -1.216 1.00 86.00 88 CYS A N 1
ATOM 659 C CA . CYS A 1 88 ? 0.780 -21.344 -2.447 1.00 86.00 88 CYS A CA 1
ATOM 660 C C . CYS A 1 88 ? 1.722 -22.063 -3.408 1.00 86.00 88 CYS A C 1
ATOM 662 O O . CYS A 1 88 ? 1.299 -23.016 -4.055 1.00 86.00 88 CYS A O 1
ATOM 664 N N . TRP A 1 89 ? 2.978 -21.622 -3.503 1.00 85.44 89 TRP A N 1
ATOM 665 C CA . TRP A 1 89 ? 3.963 -22.252 -4.375 1.00 85.44 89 TRP A CA 1
ATOM 666 C C . TRP A 1 89 ? 4.321 -23.663 -3.907 1.00 85.44 89 TRP A C 1
ATOM 668 O O . TRP A 1 89 ? 4.434 -24.567 -4.728 1.00 85.44 89 TRP A O 1
ATOM 678 N N . TRP A 1 90 ? 4.445 -23.867 -2.594 1.00 86.38 90 TRP A N 1
ATOM 679 C CA . TRP A 1 90 ? 4.810 -25.169 -2.046 1.00 86.38 90 TRP A CA 1
ATOM 680 C C . TRP A 1 90 ? 3.633 -26.137 -1.920 1.00 86.38 90 TRP A C 1
ATOM 682 O O . TRP A 1 90 ? 3.776 -27.309 -2.255 1.00 86.38 90 TRP A O 1
ATOM 692 N N . TRP A 1 91 ? 2.498 -25.693 -1.376 1.00 82.25 91 TRP A N 1
ATOM 693 C CA . TRP A 1 91 ? 1.401 -26.577 -0.946 1.00 82.25 91 TRP A CA 1
ATOM 694 C C . TRP A 1 91 ? 0.102 -26.367 -1.739 1.00 82.25 91 TRP A C 1
ATOM 696 O O . TRP A 1 91 ? -0.885 -27.071 -1.519 1.00 82.25 91 TRP A O 1
ATOM 706 N N . GLY A 1 92 ? 0.088 -25.411 -2.671 1.00 86.38 92 GLY A N 1
ATOM 707 C CA . GLY A 1 92 ? -1.076 -25.082 -3.486 1.00 86.38 92 GLY A CA 1
ATOM 708 C C . GLY A 1 92 ? -2.142 -24.256 -2.756 1.00 86.38 92 GLY A C 1
ATOM 709 O O . GLY A 1 92 ? -2.198 -24.166 -1.527 1.00 86.38 92 GLY A O 1
ATOM 710 N N . LEU A 1 93 ? -3.038 -23.655 -3.544 1.00 82.19 93 LEU A N 1
ATOM 711 C CA . LEU A 1 93 ? -4.140 -22.815 -3.049 1.00 82.19 93 LEU A CA 1
ATOM 712 C C . LEU A 1 93 ? -5.131 -23.585 -2.160 1.00 82.19 93 LEU A C 1
ATOM 714 O O . LEU A 1 93 ? -5.691 -23.016 -1.224 1.00 82.19 93 LEU A O 1
ATOM 718 N N . LEU A 1 94 ? -5.339 -24.879 -2.428 1.00 82.94 94 LEU A N 1
ATOM 719 C CA . LEU A 1 94 ? -6.327 -25.698 -1.718 1.00 82.94 94 LEU A CA 1
ATOM 720 C C . LEU A 1 94 ? -5.948 -25.907 -0.242 1.00 82.94 94 LEU A C 1
ATOM 722 O O . LEU A 1 94 ? -6.802 -25.816 0.636 1.00 82.94 94 LEU A O 1
ATOM 726 N N . SER A 1 95 ? -4.656 -26.108 0.036 1.00 83.81 95 SER A N 1
ATOM 727 C CA . SER A 1 95 ? -4.119 -26.216 1.398 1.00 83.81 95 SER A CA 1
ATOM 728 C C . SER A 1 95 ? -4.297 -24.913 2.186 1.00 83.81 95 SER A C 1
ATOM 730 O O . SER A 1 95 ? -4.677 -24.914 3.359 1.00 83.81 95 SER A O 1
ATOM 732 N N . LEU A 1 96 ? -4.099 -23.773 1.523 1.00 80.75 96 LEU A N 1
ATOM 733 C CA . LEU A 1 96 ? -4.290 -22.462 2.135 1.00 80.75 96 LEU A CA 1
ATOM 734 C C . LEU A 1 96 ? -5.769 -22.190 2.458 1.00 80.75 96 LEU A C 1
ATOM 736 O O . LEU A 1 96 ? -6.087 -21.693 3.536 1.00 80.75 96 LEU A O 1
ATOM 740 N N . LEU A 1 97 ? -6.689 -22.577 1.570 1.00 84.38 97 LEU A N 1
ATOM 741 C CA . LEU A 1 97 ? -8.127 -22.491 1.843 1.00 84.38 97 LEU A CA 1
ATOM 742 C C . LEU A 1 97 ? -8.547 -23.409 2.995 1.00 84.38 97 LEU A C 1
ATOM 744 O O . LEU A 1 97 ? -9.306 -22.983 3.864 1.00 84.38 97 LEU A O 1
ATOM 748 N N . LEU A 1 98 ? -8.030 -24.638 3.047 1.00 86.75 98 LEU A N 1
ATOM 749 C CA . LEU A 1 98 ? -8.311 -25.584 4.131 1.00 86.75 98 LEU A CA 1
ATOM 750 C C . LEU A 1 98 ? -7.819 -25.072 5.488 1.00 86.75 98 LEU A C 1
ATOM 752 O O . LEU A 1 98 ? -8.557 -25.122 6.469 1.00 86.75 98 LEU A O 1
ATOM 756 N N . THR A 1 99 ? -6.608 -24.520 5.558 1.00 84.12 99 THR A N 1
ATOM 757 C CA . THR A 1 99 ? -6.085 -23.967 6.817 1.00 84.12 99 THR A CA 1
ATOM 758 C C . THR A 1 99 ? -6.863 -22.730 7.264 1.00 84.12 99 THR A C 1
ATOM 760 O O . THR A 1 99 ? -7.244 -22.642 8.431 1.00 84.12 99 THR A O 1
ATOM 763 N N . LEU A 1 100 ? -7.183 -21.804 6.353 1.00 81.12 100 LEU A N 1
ATOM 764 C CA . LEU A 1 100 ? -7.994 -20.624 6.674 1.00 81.12 100 LEU A CA 1
ATOM 765 C C . LEU A 1 100 ? -9.406 -20.993 7.135 1.00 81.12 100 LEU A C 1
ATOM 767 O O . LEU A 1 100 ? -9.897 -20.428 8.112 1.00 81.12 100 LEU A O 1
ATOM 771 N N . THR A 1 101 ? -10.055 -21.939 6.454 1.00 83.56 101 THR A N 1
ATOM 772 C CA . THR A 1 101 ? -11.402 -22.401 6.822 1.00 83.56 101 THR A CA 1
ATOM 773 C C . THR A 1 101 ? -11.394 -23.138 8.156 1.00 83.56 101 THR A C 1
ATOM 775 O O . THR A 1 101 ? -12.255 -22.863 8.989 1.00 83.56 101 THR A O 1
ATOM 778 N N . ALA A 1 102 ? -10.393 -23.981 8.421 1.00 88.81 102 ALA A N 1
ATOM 779 C CA . ALA A 1 102 ? -10.229 -24.643 9.712 1.00 88.81 102 ALA A CA 1
ATOM 780 C C . ALA A 1 102 ? -10.018 -23.634 10.852 1.00 88.81 102 ALA A C 1
ATOM 782 O O . ALA A 1 102 ? -10.700 -23.705 11.873 1.00 88.81 102 ALA A O 1
ATOM 783 N N . VAL A 1 103 ? -9.139 -22.641 10.669 1.00 85.19 103 VAL A N 1
ATOM 784 C CA . VAL A 1 103 ? -8.917 -21.577 11.663 1.00 85.19 103 VAL A CA 1
ATOM 785 C C . VAL A 1 103 ? -10.194 -20.766 11.891 1.00 85.19 103 VAL A C 1
ATOM 787 O O . VAL A 1 103 ? -10.558 -20.502 13.037 1.00 85.19 103 VAL A O 1
ATOM 790 N N . ALA A 1 104 ? -10.910 -20.401 10.825 1.00 82.31 104 ALA A N 1
ATOM 791 C CA . ALA A 1 104 ? -12.176 -19.683 10.930 1.00 82.31 104 ALA A CA 1
ATOM 792 C C . ALA A 1 104 ? -13.249 -20.506 11.661 1.00 82.31 104 ALA A C 1
ATOM 794 O O . ALA A 1 104 ? -13.970 -19.956 12.493 1.00 82.31 104 ALA A O 1
ATOM 795 N N . ALA A 1 105 ? -13.324 -21.814 11.403 1.00 86.00 105 ALA A N 1
ATOM 796 C CA . ALA A 1 105 ? -14.233 -22.722 12.089 1.00 86.00 105 ALA A CA 1
ATOM 797 C C . ALA A 1 105 ? -13.895 -22.829 13.581 1.00 86.00 105 ALA A C 1
ATOM 799 O O . ALA A 1 105 ? -14.785 -22.662 14.408 1.00 86.00 105 ALA A O 1
ATOM 800 N N . VAL A 1 106 ? -12.619 -23.006 13.943 1.00 86.00 106 VAL A N 1
ATOM 801 C CA . VAL A 1 106 ? -12.176 -23.044 15.348 1.00 86.00 106 VAL A CA 1
ATOM 802 C C . VAL A 1 106 ? -12.503 -21.732 16.063 1.00 86.00 106 VAL A C 1
ATOM 804 O O . VAL A 1 106 ? -13.069 -21.754 17.154 1.00 86.00 106 VAL A O 1
ATOM 807 N N . LEU A 1 107 ? -12.221 -20.582 15.443 1.00 78.25 107 LEU A N 1
ATOM 808 C CA . LEU A 1 107 ? -12.568 -19.273 16.006 1.00 78.25 107 LEU A CA 1
ATOM 809 C C . LEU A 1 107 ? -14.087 -19.080 16.125 1.00 78.25 107 LEU A C 1
ATOM 811 O O . LEU A 1 107 ? -14.555 -18.512 17.111 1.00 78.25 107 LEU A O 1
ATOM 815 N N . GLY A 1 108 ? -14.860 -19.560 15.149 1.00 81.88 108 GLY A N 1
ATOM 816 C CA . GLY A 1 108 ? -16.321 -19.521 15.161 1.00 81.88 108 GLY A CA 1
ATOM 817 C C . GLY A 1 108 ? -16.914 -20.381 16.275 1.00 81.88 108 GLY A C 1
ATOM 818 O O . GLY A 1 108 ? -17.720 -19.891 17.062 1.00 81.88 108 GLY A O 1
ATOM 819 N N . VAL A 1 109 ? -16.458 -21.627 16.402 1.00 86.88 109 VAL A N 1
ATOM 820 C CA . VAL A 1 109 ? -16.862 -22.547 17.474 1.00 86.88 109 VAL A CA 1
ATOM 821 C C . VAL A 1 109 ? -16.469 -21.980 18.835 1.00 86.88 109 VAL A C 1
ATOM 823 O O . VAL A 1 109 ? -17.294 -21.951 19.743 1.00 86.88 109 VAL A O 1
ATOM 826 N N . TRP A 1 110 ? -15.256 -21.440 18.975 1.00 83.00 110 TRP A N 1
ATOM 827 C CA . TRP A 1 110 ? -14.803 -20.824 20.222 1.00 83.00 110 TRP A CA 1
ATOM 828 C C . TRP A 1 110 ? -15.645 -19.599 20.609 1.00 83.00 110 TRP A C 1
ATOM 830 O O . TRP A 1 110 ? -15.986 -19.419 21.785 1.00 83.00 110 TRP A O 1
ATOM 840 N N . ARG A 1 111 ? -16.047 -18.795 19.616 1.00 78.38 111 ARG A N 1
ATOM 841 C CA . ARG A 1 111 ? -16.955 -17.659 19.803 1.00 78.38 111 ARG A CA 1
ATOM 842 C C . ARG A 1 111 ? -18.334 -18.103 20.287 1.00 78.38 111 ARG A C 1
ATOM 844 O O . ARG A 1 111 ? -18.882 -17.435 21.155 1.00 78.38 111 ARG A O 1
ATOM 851 N N . VAL A 1 112 ? -18.885 -19.195 19.755 1.00 81.75 112 VAL A N 1
ATOM 852 C CA . VAL A 1 112 ? -20.208 -19.715 20.151 1.00 81.75 112 VAL A CA 1
ATOM 853 C C . VAL A 1 112 ? -20.151 -20.387 21.524 1.00 81.75 112 VAL A C 1
ATOM 855 O O . VAL A 1 112 ? -21.006 -20.132 22.365 1.00 81.75 112 VAL A O 1
ATOM 858 N N . ALA A 1 113 ? -19.118 -21.190 21.783 1.00 83.12 113 ALA A N 1
ATOM 859 C CA . ALA A 1 113 ? -18.964 -21.932 23.031 1.00 83.12 113 ALA A CA 1
ATOM 860 C C . ALA A 1 113 ? -18.617 -21.033 24.228 1.00 83.12 113 ALA A C 1
ATOM 862 O O . ALA A 1 113 ? -18.983 -21.337 25.360 1.00 83.12 113 ALA A O 1
ATOM 863 N N . SER A 1 114 ? -17.891 -19.929 24.010 1.00 75.31 114 SER A N 1
ATOM 864 C CA . SER A 1 114 ? -17.442 -19.071 25.111 1.00 75.31 114 SER A CA 1
ATOM 865 C C . SER A 1 114 ? -17.244 -17.609 24.703 1.00 75.31 114 SER A C 1
ATOM 867 O O . SER A 1 114 ? -16.125 -17.093 24.691 1.00 75.31 114 SER A O 1
ATOM 869 N N . LEU A 1 115 ? -18.344 -16.892 24.453 1.00 70.88 115 LEU A N 1
ATOM 870 C CA . LEU A 1 115 ? -18.330 -15.440 24.205 1.00 70.88 115 LEU A CA 1
ATOM 871 C C . LEU A 1 115 ? -17.457 -14.643 25.206 1.00 70.88 115 LEU A C 1
ATOM 873 O O . LEU A 1 115 ? -16.649 -13.835 24.748 1.00 70.88 115 LEU A O 1
ATOM 877 N N . PRO A 1 116 ? -17.503 -14.877 26.539 1.00 72.75 116 PRO A N 1
ATOM 878 C CA . PRO A 1 116 ? -16.717 -14.085 27.493 1.00 72.75 116 PRO A CA 1
ATOM 879 C C . PRO A 1 116 ? -15.217 -14.408 27.481 1.00 72.75 116 PRO A C 1
ATOM 881 O O . PRO A 1 116 ? -14.405 -13.586 27.911 1.00 72.75 116 PRO A O 1
ATOM 884 N N . SER A 1 117 ? -14.841 -15.623 27.065 1.00 75.88 117 SER A N 1
ATOM 885 C CA . SER A 1 117 ? -13.440 -16.055 26.963 1.00 75.88 117 SER A CA 1
ATOM 886 C C . SER A 1 117 ? -12.836 -15.573 25.645 1.00 75.88 117 SER A C 1
ATOM 888 O O . SER A 1 117 ? -11.782 -14.936 25.632 1.00 75.88 117 SER A O 1
ATOM 890 N N . PHE A 1 118 ? -13.585 -15.751 24.553 1.00 74.81 118 PHE A N 1
ATOM 891 C CA . PHE A 1 118 ? -13.238 -15.235 23.237 1.00 74.81 118 PHE A CA 1
ATOM 892 C C . PHE A 1 118 ? -13.064 -13.716 23.260 1.00 74.81 118 PHE A C 1
ATOM 894 O O . PHE A 1 118 ? -12.055 -13.213 22.775 1.00 74.81 118 PHE A O 1
ATOM 901 N N . ASP A 1 119 ? -13.997 -12.973 23.860 1.00 74.00 119 ASP A N 1
ATOM 902 C CA . ASP A 1 119 ? -13.926 -11.512 23.869 1.00 74.00 119 ASP A CA 1
ATOM 903 C C . ASP A 1 119 ? -12.753 -10.992 24.715 1.00 74.00 119 ASP A C 1
ATOM 905 O O . ASP A 1 119 ? -12.091 -10.024 24.343 1.00 74.00 119 ASP A O 1
ATOM 909 N N . ARG A 1 120 ? -12.413 -11.684 25.813 1.00 72.75 120 ARG A N 1
ATOM 910 C CA . ARG A 1 120 ? -11.233 -11.367 26.631 1.00 72.75 120 ARG A CA 1
ATOM 911 C C . ARG A 1 120 ? -9.918 -11.522 25.870 1.00 72.75 120 ARG A C 1
ATOM 913 O O . ARG A 1 120 ? -9.054 -10.663 26.029 1.00 72.75 120 ARG A O 1
ATOM 920 N N . TRP A 1 121 ? -9.772 -12.581 25.075 1.00 69.69 121 TRP A N 1
ATOM 921 C CA . TRP A 1 121 ? -8.475 -12.971 24.511 1.00 69.69 121 TRP A CA 1
ATOM 922 C C . TRP A 1 121 ? -8.314 -12.623 23.028 1.00 69.69 121 TRP A C 1
ATOM 924 O O . TRP A 1 121 ? -7.328 -12.013 22.633 1.00 69.69 121 TRP A O 1
ATOM 934 N N . ALA A 1 122 ? -9.296 -12.951 22.191 1.00 68.38 122 ALA A N 1
ATOM 935 C CA . ALA A 1 122 ? -9.233 -12.708 20.751 1.00 68.38 122 ALA A CA 1
ATOM 936 C C . ALA A 1 122 ? -10.036 -11.467 20.340 1.00 68.38 122 ALA A C 1
ATOM 938 O O . ALA A 1 122 ? -9.548 -10.642 19.571 1.00 68.38 122 ALA A O 1
ATOM 939 N N . GLY A 1 123 ? -11.244 -11.294 20.883 1.00 68.75 123 GLY A N 1
ATOM 940 C CA . GLY A 1 123 ? -12.183 -10.240 20.496 1.00 68.75 123 GLY A CA 1
ATOM 941 C C . GLY A 1 123 ? -11.639 -8.836 20.740 1.00 68.75 123 GLY A C 1
ATOM 942 O O . GLY A 1 123 ? -11.561 -8.048 19.800 1.00 68.75 123 GLY A O 1
ATOM 943 N N . ARG A 1 124 ? -11.170 -8.527 21.955 1.00 74.00 124 ARG A N 1
ATOM 944 C CA . ARG A 1 124 ? -10.574 -7.214 22.274 1.00 74.00 124 ARG A CA 1
ATOM 945 C C . ARG A 1 124 ? -9.345 -6.896 21.432 1.00 74.00 124 ARG A C 1
ATOM 947 O O . ARG A 1 124 ? -9.211 -5.776 20.935 1.00 74.00 124 ARG A O 1
ATOM 954 N N . HIS A 1 125 ? -8.445 -7.860 21.253 1.00 73.31 125 HIS A N 1
ATOM 955 C CA . HIS A 1 125 ? -7.214 -7.651 20.492 1.00 73.31 125 HIS A CA 1
ATOM 956 C C . HIS A 1 125 ? -7.495 -7.488 18.999 1.00 73.31 125 HIS A C 1
ATOM 958 O O . HIS A 1 125 ? -7.000 -6.547 18.380 1.00 73.31 125 HIS A O 1
ATOM 964 N N . LEU A 1 126 ? -8.351 -8.338 18.432 1.00 73.75 126 LEU A N 1
ATOM 965 C CA . LEU A 1 126 ? -8.732 -8.258 17.029 1.00 73.75 126 LEU A CA 1
ATOM 966 C C . LEU A 1 126 ? -9.549 -6.996 16.743 1.00 73.75 126 LEU A C 1
ATOM 968 O O . LEU A 1 126 ? -9.297 -6.329 15.745 1.00 73.75 126 LEU A O 1
ATOM 972 N N . ARG A 1 127 ? -10.471 -6.610 17.633 1.00 76.12 127 ARG A N 1
ATOM 973 C CA . ARG A 1 127 ? -11.292 -5.400 17.489 1.00 76.12 127 ARG A CA 1
ATOM 974 C C . ARG A 1 127 ? -10.473 -4.124 17.633 1.00 76.12 127 ARG A C 1
ATOM 976 O O . ARG A 1 127 ? -10.621 -3.236 16.800 1.00 76.12 127 ARG A O 1
ATOM 983 N N . SER A 1 128 ? -9.582 -4.042 18.621 1.00 76.06 128 SER A N 1
ATOM 984 C CA . SER A 1 128 ? -8.680 -2.889 18.780 1.00 76.06 128 SER A CA 1
ATOM 985 C C . SER A 1 128 ? -7.698 -2.763 17.623 1.00 76.06 128 SER A C 1
ATOM 987 O O . SER A 1 128 ? -7.461 -1.661 17.124 1.00 76.06 128 SER A O 1
ATOM 989 N N . TRP A 1 129 ? -7.196 -3.888 17.115 1.00 74.81 129 TRP A N 1
ATOM 990 C CA . TRP A 1 129 ? -6.395 -3.916 15.899 1.00 74.81 129 TRP A CA 1
ATOM 991 C C . TRP A 1 129 ? -7.209 -3.461 14.679 1.00 74.81 129 TRP A C 1
ATOM 993 O O . TRP A 1 129 ? -6.784 -2.561 13.958 1.00 74.81 129 TRP A O 1
ATOM 1003 N N . TRP A 1 130 ? -8.408 -4.005 14.482 1.00 76.31 130 TRP A N 1
ATOM 1004 C CA . TRP A 1 130 ? -9.284 -3.684 13.356 1.00 76.31 130 TRP A CA 1
ATOM 1005 C C . TRP A 1 130 ? -9.715 -2.218 13.353 1.00 76.31 130 TRP A C 1
ATOM 1007 O O . TRP A 1 130 ? -9.577 -1.528 12.344 1.00 76.31 130 TRP A O 1
ATOM 1017 N N . GLN A 1 131 ? -10.167 -1.701 14.496 1.00 77.50 131 GLN A N 1
ATOM 1018 C CA . GLN A 1 131 ? -10.530 -0.295 14.646 1.00 77.50 131 GLN A CA 1
ATOM 1019 C C . GLN A 1 131 ? -9.322 0.612 14.415 1.00 77.50 131 GLN A C 1
ATOM 1021 O O . GLN A 1 131 ? -9.446 1.622 13.718 1.00 77.50 131 GLN A O 1
ATOM 1026 N N . ARG A 1 132 ? -8.139 0.251 14.934 1.00 78.69 132 ARG A N 1
ATOM 1027 C CA . ARG A 1 132 ? -6.908 0.999 14.664 1.00 78.69 132 ARG A CA 1
ATOM 1028 C C . ARG A 1 132 ? -6.647 1.114 13.165 1.00 78.69 132 ARG A C 1
ATOM 1030 O O . ARG A 1 132 ? -6.280 2.195 12.720 1.00 78.69 132 ARG A O 1
ATOM 1037 N N . TRP A 1 133 ? -6.831 0.040 12.400 1.00 73.06 133 TRP A N 1
ATOM 1038 C CA . TRP A 1 133 ? -6.475 0.002 10.980 1.00 73.06 133 TRP A CA 1
ATOM 1039 C C . TRP A 1 133 ? -7.543 0.544 10.037 1.00 73.06 133 TRP A C 1
ATOM 1041 O O . TRP A 1 133 ? -7.202 1.306 9.140 1.00 73.06 133 TRP A O 1
ATOM 1051 N N . LEU A 1 134 ? -8.813 0.190 10.217 1.00 75.12 134 LEU A N 1
ATOM 1052 C CA . LEU A 1 134 ? -9.870 0.608 9.292 1.00 75.12 134 LEU A CA 1
ATOM 1053 C C . LEU A 1 134 ? -10.505 1.944 9.641 1.00 75.12 134 LEU A C 1
ATOM 1055 O O . LEU A 1 134 ? -11.009 2.633 8.755 1.00 75.12 134 LEU A O 1
ATOM 1059 N N . VAL A 1 135 ? -10.504 2.315 10.920 1.00 79.62 135 VAL A N 1
ATOM 1060 C CA . VAL A 1 135 ? -11.198 3.518 11.380 1.00 79.62 135 VAL A CA 1
ATOM 1061 C C . VAL A 1 135 ? -10.183 4.597 11.714 1.00 79.62 135 VAL A C 1
ATOM 1063 O O . VAL A 1 135 ? -10.129 5.620 11.034 1.00 79.62 135 VAL A O 1
ATOM 1066 N N . TYR A 1 136 ? -9.339 4.364 12.716 1.00 79.56 136 TYR A N 1
ATOM 1067 C CA . TYR A 1 136 ? -8.481 5.412 13.258 1.00 79.56 136 TYR A CA 1
ATOM 1068 C C . TYR A 1 136 ? -7.335 5.795 12.325 1.00 79.56 136 TYR A C 1
ATOM 1070 O O . TYR A 1 136 ? -7.213 6.962 11.977 1.00 79.56 136 TYR A O 1
ATOM 1078 N N . ALA A 1 137 ? -6.511 4.852 11.869 1.00 77.06 137 ALA A N 1
ATOM 1079 C CA . ALA A 1 137 ? -5.364 5.165 11.017 1.00 77.06 137 ALA A CA 1
ATOM 1080 C C . ALA A 1 137 ? -5.732 5.983 9.756 1.00 77.06 137 ALA A C 1
ATOM 1082 O O . ALA A 1 137 ? -5.057 6.983 9.503 1.00 77.06 137 ALA A O 1
ATOM 1083 N N . PRO A 1 138 ? -6.792 5.645 8.988 1.00 79.38 138 PRO A N 1
ATOM 1084 C CA . PRO A 1 138 ? -7.152 6.407 7.795 1.00 79.38 138 PRO A CA 1
ATOM 1085 C C . PRO A 1 138 ? -7.980 7.667 8.088 1.00 79.38 138 PRO A C 1
ATOM 1087 O O . PRO A 1 138 ? -7.807 8.669 7.394 1.00 79.38 138 PRO A O 1
ATOM 1090 N N . ARG A 1 139 ? -8.885 7.660 9.083 1.00 81.38 139 ARG A N 1
ATOM 1091 C CA . ARG A 1 139 ? -9.816 8.787 9.314 1.00 81.38 139 ARG A CA 1
ATOM 1092 C C . ARG A 1 139 ? -9.300 9.824 10.308 1.00 81.38 139 ARG A C 1
ATOM 1094 O O . ARG A 1 139 ? -9.653 10.994 10.177 1.00 81.38 139 ARG A O 1
ATOM 1101 N N . MET A 1 140 ? -8.424 9.453 11.242 1.00 78.50 140 MET A N 1
ATOM 1102 C CA . MET A 1 140 ? -7.921 10.364 12.279 1.00 78.50 140 MET A CA 1
ATOM 1103 C C . MET A 1 140 ? -7.268 11.636 11.721 1.00 78.50 140 MET A C 1
ATOM 1105 O O . MET A 1 140 ? -7.593 12.714 12.216 1.00 78.50 140 MET A O 1
ATOM 1109 N N . PRO A 1 141 ? -6.435 11.594 10.658 1.00 79.31 141 PRO A N 1
ATOM 1110 C CA . PRO A 1 141 ? -5.871 12.819 10.096 1.00 79.31 141 PRO A CA 1
ATOM 1111 C C . PRO A 1 141 ? -6.941 13.781 9.577 1.00 79.31 141 PRO A C 1
ATOM 1113 O O . PRO A 1 141 ? -6.696 14.977 9.483 1.00 79.31 141 PRO A O 1
ATOM 1116 N N . ARG A 1 142 ? -8.119 13.281 9.182 1.00 82.50 142 ARG A N 1
ATOM 1117 C CA . ARG A 1 142 ? -9.244 14.119 8.756 1.00 82.50 142 ARG A CA 1
ATOM 1118 C C . ARG A 1 142 ? -9.937 14.759 9.959 1.00 82.50 142 ARG A C 1
ATOM 1120 O O . ARG A 1 142 ? -10.183 15.955 9.906 1.00 82.50 142 ARG A O 1
ATOM 1127 N N . TRP A 1 143 ? -10.183 13.998 11.025 1.00 85.75 143 TRP A N 1
ATOM 1128 C CA . TRP A 1 143 ? -10.803 14.509 12.254 1.00 85.75 143 TRP A CA 1
ATOM 1129 C C . TRP A 1 143 ? -9.934 15.546 12.970 1.00 85.75 143 TRP A C 1
ATOM 1131 O O . TRP A 1 143 ? -10.423 16.604 13.351 1.00 85.75 143 TRP A O 1
ATOM 1141 N N . LEU A 1 144 ? -8.628 15.291 13.086 1.00 84.69 144 LEU A N 1
ATOM 1142 C CA . LEU A 1 144 ? -7.694 16.243 13.695 1.00 84.69 144 LEU A CA 1
ATOM 1143 C C . LEU A 1 144 ? -7.606 17.542 12.884 1.00 84.69 144 LEU A C 1
ATOM 1145 O O . LEU A 1 144 ? -7.607 18.625 13.459 1.00 84.69 144 LEU A O 1
ATOM 1149 N N . ARG A 1 145 ? -7.626 17.447 11.546 1.00 81.75 145 ARG A N 1
ATOM 1150 C CA . ARG A 1 145 ? -7.665 18.622 10.661 1.00 81.75 145 ARG A CA 1
ATOM 1151 C C . ARG A 1 145 ? -8.968 19.408 10.756 1.00 81.75 145 ARG A C 1
ATOM 1153 O O . ARG A 1 145 ? -8.914 20.628 10.706 1.00 81.75 145 ARG A O 1
ATOM 1160 N N . SER A 1 146 ? -10.123 18.750 10.889 1.00 83.00 146 SER A N 1
ATOM 1161 C CA . SER A 1 146 ? -11.406 19.461 11.002 1.00 83.00 146 SER A CA 1
ATOM 1162 C C . SER A 1 146 ? -11.548 20.240 12.306 1.00 83.00 146 SER A C 1
ATOM 1164 O O . SER A 1 146 ? -12.297 21.206 12.346 1.00 83.00 146 SER A O 1
ATOM 1166 N N . VAL A 1 147 ? -10.839 19.822 13.356 1.00 83.06 147 VAL A N 1
ATOM 1167 C CA . VAL A 1 147 ? -10.884 20.463 14.679 1.00 83.06 147 VAL A CA 1
ATOM 1168 C C . VAL A 1 147 ? -9.705 21.429 14.888 1.00 83.06 147 VAL A C 1
ATOM 1170 O O . VAL A 1 147 ? -9.608 22.076 15.920 1.00 83.06 147 VAL A O 1
ATOM 1173 N N . GLY A 1 148 ? -8.800 21.561 13.911 1.00 79.00 148 GLY A N 1
ATOM 1174 C CA . GLY A 1 148 ? -7.645 22.457 14.020 1.00 79.00 148 GLY A CA 1
ATOM 1175 C C . GLY A 1 148 ? -6.532 21.952 14.946 1.00 79.00 148 GLY A C 1
ATOM 1176 O O . GLY A 1 148 ? -5.607 22.700 15.238 1.00 79.00 148 GLY A O 1
ATOM 1177 N N . LEU A 1 149 ? -6.553 20.675 15.351 1.00 81.25 149 LEU A N 1
ATOM 1178 C CA . LEU A 1 149 ? -5.511 20.026 16.169 1.00 81.25 149 LEU A CA 1
ATOM 1179 C C . LEU A 1 149 ? -4.270 19.637 15.342 1.00 81.25 149 LEU A C 1
ATOM 1181 O O . LEU A 1 149 ? -3.688 18.558 15.493 1.00 81.25 149 LEU A O 1
ATOM 1185 N N . THR A 1 150 ? -3.874 20.509 14.423 1.00 77.38 150 THR A N 1
ATOM 1186 C CA . THR A 1 150 ? -2.672 20.378 13.600 1.00 77.38 150 THR A CA 1
ATOM 1187 C C . THR A 1 150 ? -1.796 21.583 13.858 1.00 77.38 150 THR A C 1
ATOM 1189 O O . THR A 1 150 ? -2.297 22.700 13.770 1.00 77.38 150 THR A O 1
ATOM 1192 N N . VAL A 1 151 ? -0.515 21.378 14.168 1.00 69.06 151 VAL A N 1
ATOM 1193 C CA . VAL A 1 151 ? 0.398 22.504 14.401 1.00 69.06 151 VAL A CA 1
ATOM 1194 C C . VAL A 1 151 ? 0.595 23.245 13.075 1.00 69.06 151 VAL A C 1
ATOM 1196 O O . VAL A 1 151 ? 1.101 22.632 12.129 1.00 69.06 151 VAL A O 1
ATOM 1199 N N . PRO A 1 152 ? 0.175 24.519 12.961 1.00 61.69 152 PRO A N 1
ATOM 1200 C CA . PRO A 1 152 ? 0.444 25.307 11.772 1.00 61.69 152 PRO A CA 1
ATOM 1201 C C . PRO A 1 152 ? 1.946 25.569 11.682 1.00 61.69 152 PRO A C 1
ATOM 1203 O O . PRO A 1 152 ? 2.607 25.841 12.688 1.00 61.69 152 PRO A O 1
ATOM 1206 N N . ASP A 1 153 ? 2.488 25.475 10.473 1.00 57.03 153 ASP A N 1
ATOM 1207 C CA . ASP A 1 153 ? 3.899 25.734 10.238 1.00 57.03 153 ASP A CA 1
ATOM 1208 C C . ASP A 1 153 ? 4.191 27.222 10.481 1.00 57.03 153 ASP A C 1
ATOM 1210 O O . ASP A 1 153 ? 3.866 28.077 9.658 1.00 57.03 153 ASP A O 1
ATOM 1214 N N . ARG A 1 154 ? 4.776 27.562 11.637 1.00 53.34 154 ARG A N 1
ATOM 1215 C CA . ARG A 1 154 ? 5.221 28.940 11.903 1.00 53.34 154 ARG A CA 1
ATOM 1216 C C . ARG A 1 154 ? 6.379 29.354 10.987 1.00 53.34 154 ARG A C 1
ATOM 1218 O O . ARG A 1 154 ? 6.652 30.546 10.897 1.00 53.34 154 ARG A O 1
ATOM 1225 N N . ALA A 1 155 ? 7.035 28.415 10.294 1.00 52.78 155 ALA A N 1
ATOM 1226 C CA . ALA A 1 155 ? 8.120 28.725 9.363 1.00 52.78 155 ALA A CA 1
ATOM 1227 C C . ALA A 1 155 ? 7.626 29.233 7.995 1.00 52.78 155 ALA A C 1
ATOM 1229 O O . ALA A 1 155 ? 8.422 29.730 7.204 1.00 52.78 155 ALA A O 1
ATOM 1230 N N . GLY A 1 156 ? 6.321 29.154 7.726 1.00 49.97 156 GLY A N 1
ATOM 1231 C CA . GLY A 1 156 ? 5.713 29.578 6.471 1.00 49.97 156 GLY A CA 1
ATOM 1232 C C . GLY A 1 156 ? 4.769 30.757 6.655 1.00 49.97 156 GLY A C 1
ATOM 1233 O O . GLY A 1 156 ? 3.611 30.668 6.247 1.00 49.97 156 GLY A O 1
ATOM 1234 N N . ALA A 1 157 ? 5.225 31.865 7.252 1.00 50.34 157 ALA A N 1
ATOM 1235 C CA . ALA A 1 157 ? 4.561 33.148 7.035 1.00 50.34 157 ALA A CA 1
ATOM 1236 C C . ALA A 1 157 ? 4.559 33.387 5.521 1.00 50.34 157 ALA A C 1
ATOM 1238 O O . ALA A 1 157 ? 5.559 33.793 4.933 1.00 50.34 157 ALA A O 1
ATOM 1239 N N . THR A 1 158 ? 3.464 32.997 4.870 1.00 55.16 158 THR A N 1
ATOM 1240 C CA . THR A 1 158 ? 3.328 33.054 3.423 1.00 55.16 158 THR A CA 1
ATOM 1241 C C . THR A 1 158 ? 3.226 34.529 3.094 1.00 55.16 158 THR A C 1
ATOM 1243 O O . THR A 1 158 ? 2.148 35.114 3.159 1.00 55.16 158 THR A O 1
ATOM 1246 N N . VAL A 1 159 ? 4.366 35.159 2.816 1.00 52.22 159 VAL A N 1
ATOM 1247 C CA . VAL A 1 159 ? 4.410 36.499 2.249 1.00 52.22 159 VAL A CA 1
ATOM 1248 C C . VAL A 1 159 ? 3.779 36.363 0.872 1.00 52.22 159 VAL A C 1
ATOM 1250 O O . VAL A 1 159 ? 4.420 35.948 -0.094 1.00 52.22 159 VAL A O 1
ATOM 1253 N N . ILE A 1 160 ? 2.476 36.627 0.794 1.00 56.53 160 ILE A N 1
ATOM 1254 C CA . ILE A 1 160 ? 1.774 36.728 -0.476 1.00 56.53 160 ILE A CA 1
ATOM 1255 C C . ILE A 1 160 ? 2.271 38.026 -1.100 1.00 56.53 160 ILE A C 1
ATOM 1257 O O . ILE A 1 160 ? 1.700 39.095 -0.901 1.00 56.53 160 ILE A O 1
ATOM 1261 N N . GLN A 1 161 ? 3.375 37.938 -1.837 1.00 56.75 161 GLN A N 1
ATOM 1262 C CA . GLN A 1 161 ? 3.799 39.010 -2.715 1.00 56.75 161 GLN A CA 1
ATOM 1263 C C . GLN A 1 161 ? 2.786 39.071 -3.862 1.00 56.75 161 GLN A C 1
ATOM 1265 O O . GLN A 1 161 ? 2.931 38.413 -4.894 1.00 56.75 161 GLN A O 1
ATOM 1270 N N . VAL A 1 162 ? 1.711 39.828 -3.645 1.00 59.22 162 VAL A N 1
ATOM 1271 C CA . VAL A 1 162 ? 0.734 40.192 -4.671 1.00 59.22 162 VAL A CA 1
ATOM 1272 C C . VAL A 1 162 ? 1.424 41.111 -5.672 1.00 59.22 162 VAL A C 1
ATOM 1274 O O . VAL A 1 162 ? 1.410 42.328 -5.549 1.00 59.22 162 VAL A O 1
ATOM 1277 N N . ASN A 1 163 ? 2.087 40.519 -6.662 1.00 65.19 163 ASN A N 1
ATOM 1278 C CA . ASN A 1 163 ? 2.497 41.255 -7.845 1.00 65.19 163 ASN A CA 1
ATOM 1279 C C . ASN A 1 163 ? 1.261 41.402 -8.757 1.00 65.19 163 ASN A C 1
ATOM 1281 O O . ASN A 1 163 ? 0.805 40.385 -9.288 1.00 65.19 163 ASN A O 1
ATOM 1285 N N . PRO A 1 164 ? 0.718 42.618 -8.964 1.00 64.81 164 PRO A N 1
ATOM 1286 C CA . PRO A 1 164 ? -0.515 42.835 -9.727 1.00 64.81 164 PRO A CA 1
ATOM 1287 C C . PRO A 1 164 ? -0.400 42.481 -11.220 1.00 64.81 164 PRO A C 1
ATOM 1289 O O . PRO A 1 164 ? -1.411 42.434 -11.912 1.00 64.81 164 PRO A O 1
ATOM 1292 N N . LEU A 1 165 ? 0.807 42.197 -11.724 1.00 63.31 165 LEU A N 1
ATOM 1293 C CA . LEU A 1 165 ? 1.067 41.883 -13.134 1.00 63.31 165 LEU A CA 1
ATOM 1294 C C . LEU A 1 165 ? 1.407 40.406 -13.392 1.00 63.31 165 LEU A C 1
ATOM 1296 O O . LEU A 1 165 ? 1.625 40.016 -14.540 1.00 63.31 165 LEU A O 1
ATOM 1300 N N . ARG A 1 166 ? 1.469 39.558 -12.355 1.00 52.03 166 ARG A N 1
ATOM 1301 C CA . ARG A 1 166 ? 1.838 38.142 -12.504 1.00 52.03 166 ARG A CA 1
ATOM 1302 C C . ARG A 1 166 ? 0.609 37.253 -12.332 1.00 52.03 166 ARG A C 1
ATOM 1304 O O . ARG A 1 166 ? -0.001 37.231 -11.268 1.00 52.03 166 ARG A O 1
ATOM 1311 N N . ARG A 1 167 ? 0.280 36.485 -13.381 1.00 57.34 167 ARG A N 1
ATOM 1312 C CA . ARG A 1 167 ? -0.747 35.426 -13.379 1.00 57.34 167 ARG A CA 1
ATOM 1313 C C . ARG A 1 167 ? -0.576 34.582 -12.115 1.00 57.34 167 ARG A C 1
ATOM 1315 O O . ARG A 1 167 ? 0.507 34.045 -11.895 1.00 57.34 167 ARG A O 1
ATOM 1322 N N . THR A 1 168 ? -1.615 34.536 -11.287 1.00 53.97 168 THR A N 1
ATOM 1323 C CA . THR A 1 168 ? -1.642 33.976 -9.932 1.00 53.97 168 THR A CA 1
ATOM 1324 C C . THR A 1 168 ? -0.962 32.608 -9.886 1.00 53.97 168 THR A C 1
ATOM 1326 O O . THR A 1 168 ? -1.556 31.589 -10.232 1.00 53.97 168 THR A O 1
ATOM 1329 N N . ALA A 1 169 ? 0.307 32.573 -9.483 1.00 55.16 169 ALA A N 1
ATOM 1330 C CA . ALA A 1 169 ? 0.984 31.325 -9.188 1.00 55.16 169 ALA A CA 1
ATOM 1331 C C . ALA A 1 169 ? 0.492 30.900 -7.805 1.00 55.16 169 ALA A C 1
ATOM 1333 O O . ALA A 1 169 ? 0.966 31.404 -6.790 1.00 55.16 169 ALA A O 1
ATOM 1334 N N . THR A 1 170 ? -0.516 30.029 -7.759 1.00 55.81 170 THR A N 1
ATOM 1335 C CA . THR A 1 170 ? -0.897 29.347 -6.521 1.00 55.81 170 THR A CA 1
ATOM 1336 C C . THR A 1 170 ? 0.354 28.693 -5.953 1.00 55.81 170 THR A C 1
ATOM 1338 O O . THR A 1 170 ? 0.919 27.802 -6.593 1.00 55.81 170 THR A O 1
ATOM 1341 N N . ALA A 1 171 ? 0.808 29.166 -4.790 1.00 60.50 171 ALA A N 1
ATOM 1342 C CA . ALA A 1 171 ? 1.928 28.566 -4.084 1.00 60.50 171 ALA A CA 1
ATOM 1343 C C . ALA A 1 171 ? 1.686 27.048 -3.968 1.00 60.50 171 ALA A C 1
ATOM 1345 O O . ALA A 1 171 ? 0.543 26.637 -3.717 1.00 60.50 171 ALA A O 1
ATOM 1346 N N . PRO A 1 172 ? 2.710 26.203 -4.185 1.00 54.88 172 PRO A N 1
ATOM 1347 C CA . PRO A 1 172 ? 2.567 24.767 -4.018 1.00 54.88 172 PRO A CA 1
ATOM 1348 C C . PRO A 1 172 ? 1.975 24.484 -2.639 1.00 54.88 172 PRO A C 1
ATOM 1350 O O . PRO A 1 172 ? 2.506 24.940 -1.631 1.00 54.88 172 PRO A O 1
ATOM 1353 N N . ARG A 1 173 ? 0.851 23.760 -2.593 1.00 55.56 173 ARG A N 1
ATOM 1354 C CA . ARG A 1 173 ? 0.226 23.361 -1.331 1.00 55.56 173 ARG A CA 1
ATOM 1355 C C . ARG A 1 173 ? 1.234 22.519 -0.557 1.00 55.56 173 ARG A C 1
ATOM 1357 O O . ARG A 1 173 ? 1.471 21.363 -0.915 1.00 55.56 173 ARG A O 1
ATOM 1364 N N . GLU A 1 174 ? 1.839 23.113 0.464 1.00 59.72 174 GLU A N 1
ATOM 1365 C CA . GLU A 1 174 ? 2.835 22.446 1.287 1.00 59.72 174 GLU A CA 1
ATOM 1366 C C . GLU A 1 174 ? 2.180 21.212 1.915 1.00 59.72 174 GLU A C 1
ATOM 1368 O O . GLU A 1 174 ? 1.116 21.280 2.541 1.00 59.72 174 GLU A O 1
ATOM 1373 N N . ARG A 1 175 ? 2.737 20.031 1.622 1.00 57.59 175 ARG A N 1
ATOM 1374 C CA . ARG A 1 175 ? 2.220 18.791 2.200 1.00 57.59 175 ARG A CA 1
ATOM 1375 C C . ARG A 1 175 ? 2.525 18.849 3.693 1.00 57.59 175 ARG A C 1
ATOM 1377 O O . ARG A 1 175 ? 3.700 18.995 4.023 1.00 57.59 175 ARG A O 1
ATOM 1384 N N . PRO A 1 176 ? 1.526 18.683 4.578 1.00 57.03 176 PRO A N 1
ATOM 1385 C CA . PRO A 1 176 ? 1.778 18.720 6.008 1.00 57.03 176 PRO A CA 1
ATOM 1386 C C . PRO A 1 176 ? 2.839 17.675 6.355 1.00 57.03 176 PRO A C 1
ATOM 1388 O O . PRO A 1 176 ? 2.696 16.493 6.006 1.00 57.03 176 PRO A O 1
ATOM 1391 N N . ARG A 1 177 ? 3.939 18.120 6.973 1.00 61.66 177 ARG A N 1
ATOM 1392 C CA . ARG A 1 177 ? 5.028 17.232 7.397 1.00 61.66 177 ARG A CA 1
ATOM 1393 C C . ARG A 1 177 ? 4.459 16.201 8.368 1.00 61.66 177 ARG A C 1
ATOM 1395 O O . ARG A 1 177 ? 3.552 16.491 9.145 1.00 61.66 177 ARG A O 1
ATOM 1402 N N . ARG A 1 178 ? 5.000 14.977 8.348 1.00 58.16 178 ARG A N 1
ATOM 1403 C CA . ARG A 1 178 ? 4.591 13.904 9.280 1.00 58.16 178 ARG A CA 1
ATOM 1404 C C . ARG A 1 178 ? 4.713 14.321 10.747 1.00 58.16 178 ARG A C 1
ATOM 1406 O O . ARG A 1 178 ? 4.001 13.777 11.582 1.00 58.16 178 ARG A O 1
ATOM 1413 N N . ASP A 1 179 ? 5.565 15.300 11.010 1.00 61.88 179 ASP A N 1
ATOM 1414 C CA . ASP A 1 179 ? 5.861 15.837 12.331 1.00 61.88 179 ASP A CA 1
ATOM 1415 C C . ASP A 1 179 ? 4.799 16.843 12.804 1.00 61.88 179 ASP A C 1
ATOM 1417 O O . ASP A 1 179 ? 4.822 17.228 13.958 1.00 61.88 179 ASP A O 1
ATOM 1421 N N . GLN A 1 180 ? 3.849 17.246 11.947 1.00 69.44 180 GLN A N 1
ATOM 1422 C CA . GLN A 1 180 ? 2.782 18.212 12.260 1.00 69.44 180 GLN A CA 1
ATOM 1423 C C . GLN A 1 180 ? 1.476 17.542 12.723 1.00 69.44 180 GLN A C 1
ATOM 1425 O O . GLN A 1 180 ? 0.534 18.221 13.141 1.00 69.44 180 GLN A O 1
ATOM 1430 N N . LEU A 1 181 ? 1.393 16.209 12.617 1.00 73.50 181 LEU A N 1
ATOM 1431 C CA . LEU A 1 181 ? 0.210 15.429 12.969 1.00 73.50 181 LEU A CA 1
ATOM 1432 C C . LEU A 1 181 ? 0.470 14.580 14.222 1.00 73.50 181 LEU A C 1
ATOM 1434 O O . LEU A 1 181 ? 1.426 13.799 14.238 1.00 73.50 181 LEU A O 1
ATOM 1438 N N . PRO A 1 182 ? -0.411 14.655 15.235 1.00 78.94 182 PRO A N 1
ATOM 1439 C CA . PRO A 1 182 ? -0.349 13.788 16.406 1.00 78.94 182 PRO A CA 1
ATOM 1440 C C . PRO A 1 182 ? -0.311 12.309 16.005 1.00 78.94 182 PRO A C 1
ATOM 1442 O O . PRO A 1 182 ? -1.144 11.833 15.223 1.00 78.94 182 PRO A O 1
ATOM 1445 N N . ARG A 1 183 ? 0.660 11.553 16.532 1.00 77.50 183 ARG A N 1
ATOM 1446 C CA . ARG A 1 183 ? 0.865 10.149 16.138 1.00 77.50 183 ARG A CA 1
ATOM 1447 C C . ARG A 1 183 ? 0.130 9.211 17.084 1.00 77.50 183 ARG A C 1
ATOM 1449 O O . ARG A 1 183 ? 0.386 9.201 18.281 1.00 77.50 183 ARG A O 1
ATOM 1456 N N . ILE A 1 184 ? -0.729 8.351 16.544 1.00 79.75 184 ILE A N 1
ATOM 1457 C CA . ILE A 1 184 ? -1.428 7.330 17.337 1.00 79.75 184 ILE A CA 1
ATOM 1458 C C . ILE A 1 184 ? -0.436 6.238 17.757 1.00 79.75 184 ILE A C 1
ATOM 1460 O O . ILE A 1 184 ? 0.118 5.527 16.911 1.00 79.75 184 ILE A O 1
ATOM 1464 N N . LEU A 1 185 ? -0.235 6.084 19.064 1.00 80.44 185 LEU A N 1
ATOM 1465 C CA . LEU A 1 185 ? 0.630 5.061 19.648 1.00 80.44 185 LEU A CA 1
ATOM 1466 C C . LEU A 1 185 ? -0.115 3.731 19.760 1.00 80.44 185 LEU A C 1
ATOM 1468 O O . LEU A 1 185 ? 0.315 2.711 19.209 1.00 80.44 185 LEU A O 1
ATOM 1472 N N . SER A 1 186 ? -1.271 3.757 20.419 1.00 78.62 186 SER A N 1
ATOM 1473 C CA . SER A 1 186 ? -2.103 2.579 20.646 1.00 78.62 186 SER A CA 1
ATOM 1474 C C . SER A 1 186 ? -3.581 2.946 20.688 1.00 78.62 186 SER A C 1
ATOM 1476 O O . SER A 1 186 ? -3.948 4.079 20.987 1.00 78.62 186 SER A O 1
ATOM 1478 N N . VAL A 1 187 ? -4.415 1.970 20.341 1.00 80.75 187 VAL A N 1
ATOM 1479 C CA . VAL A 1 187 ? -5.867 2.021 20.502 1.00 80.75 187 VAL A CA 1
ATOM 1480 C C . VAL A 1 187 ? -6.230 0.813 21.347 1.00 80.75 187 VAL A C 1
ATOM 1482 O O . VAL A 1 187 ? -5.787 -0.294 21.035 1.00 80.75 187 VAL A O 1
ATOM 1485 N N . ARG A 1 188 ? -6.995 1.021 22.411 1.00 80.56 188 ARG A N 1
ATOM 1486 C CA . ARG A 1 188 ? -7.567 -0.028 23.246 1.00 80.56 188 ARG A CA 1
ATOM 1487 C C . ARG A 1 188 ? -9.079 0.116 23.177 1.00 80.56 188 ARG A C 1
ATOM 1489 O O . ARG A 1 188 ? -9.620 1.147 23.548 1.00 80.56 188 ARG A O 1
ATOM 1496 N N . SER A 1 189 ? -9.748 -0.918 22.690 1.00 78.75 189 SER A N 1
ATOM 1497 C CA . SER A 1 189 ? -11.208 -0.944 22.604 1.00 78.75 189 SER A CA 1
ATOM 1498 C C . SER A 1 189 ? -11.753 -1.653 23.832 1.00 78.75 189 SER A C 1
ATOM 1500 O O . SER A 1 189 ? -11.466 -2.832 24.055 1.00 78.75 189 SER A O 1
ATOM 1502 N N . GLY A 1 190 ? -12.494 -0.917 24.645 1.00 79.06 190 GLY A N 1
ATOM 1503 C CA . GLY A 1 190 ? -13.328 -1.444 25.710 1.00 79.06 190 GLY A CA 1
ATOM 1504 C C . GLY A 1 190 ? -14.703 -1.888 25.190 1.00 79.06 190 GLY A C 1
ATOM 1505 O O . GLY A 1 190 ? -14.976 -1.831 23.988 1.00 79.06 190 GLY A O 1
ATOM 1506 N N . PRO A 1 191 ? -15.592 -2.344 26.088 1.00 72.56 191 PRO A N 1
ATOM 1507 C CA . PRO A 1 191 ? -16.937 -2.794 25.723 1.00 72.56 191 PRO A CA 1
ATOM 1508 C C . PRO A 1 191 ? -17.801 -1.675 25.123 1.00 72.56 191 PRO A C 1
ATOM 1510 O O . PRO A 1 191 ? -18.543 -1.909 24.171 1.00 72.56 191 PRO A O 1
ATOM 1513 N N . SER A 1 192 ? -17.690 -0.461 25.671 1.00 80.31 192 SER A N 1
ATOM 1514 C CA . SER A 1 192 ? -18.492 0.710 25.283 1.00 80.31 192 SER A CA 1
ATOM 1515 C C . SER A 1 192 ? -17.672 1.983 25.047 1.00 80.31 192 SER A C 1
ATOM 1517 O O . SER A 1 192 ? -18.231 2.999 24.635 1.00 80.31 192 SER A O 1
ATOM 1519 N N . TRP A 1 193 ? -16.357 1.942 25.266 1.00 81.69 193 TRP A N 1
ATOM 1520 C CA . TRP A 1 193 ? -15.452 3.067 25.039 1.00 81.69 193 TRP A CA 1
ATOM 1521 C C . TRP A 1 193 ? -14.199 2.618 24.298 1.00 81.69 193 TRP A C 1
ATOM 1523 O O . TRP A 1 193 ? -13.776 1.474 24.423 1.00 81.69 193 TRP A O 1
ATOM 1533 N N . ASP A 1 194 ? -13.583 3.538 23.562 1.00 84.25 194 ASP A N 1
ATOM 1534 C CA . ASP A 1 194 ? -12.297 3.313 22.911 1.00 84.25 194 ASP A CA 1
ATOM 1535 C C . ASP A 1 194 ? -11.282 4.318 23.465 1.00 84.25 194 ASP A C 1
ATOM 1537 O O . ASP A 1 194 ? -11.484 5.531 23.375 1.00 84.25 194 ASP A O 1
ATOM 1541 N N . GLU A 1 195 ? -10.175 3.819 24.000 1.00 87.56 195 GLU A N 1
ATOM 1542 C CA . GLU A 1 195 ? -9.032 4.608 24.449 1.00 87.56 195 GLU A CA 1
ATOM 1543 C C . GLU A 1 195 ? -8.021 4.739 23.311 1.00 87.56 195 GLU A C 1
ATOM 1545 O O . GLU A 1 195 ? -7.531 3.745 22.769 1.00 87.56 195 GLU A O 1
ATOM 1550 N N . VAL A 1 196 ? -7.672 5.971 22.949 1.00 86.62 196 VAL A N 1
ATOM 1551 C CA . VAL A 1 196 ? -6.685 6.252 21.902 1.00 86.62 196 VAL A CA 1
ATOM 1552 C C . VAL A 1 196 ? -5.519 6.999 22.527 1.00 86.62 196 VAL A C 1
ATOM 1554 O O . VAL A 1 196 ? -5.638 8.173 22.864 1.00 86.62 196 VAL A O 1
ATOM 1557 N N . LYS A 1 197 ? -4.367 6.335 22.649 1.00 87.06 197 LYS A N 1
ATOM 1558 C CA . LYS A 1 197 ? -3.130 6.993 23.077 1.00 87.06 197 LYS A CA 1
ATOM 1559 C C . LYS A 1 197 ? -2.526 7.726 21.889 1.00 87.06 197 LYS A C 1
ATOM 1561 O O . LYS A 1 197 ? -2.115 7.102 20.903 1.00 87.06 197 LYS A O 1
ATOM 1566 N N . VAL A 1 198 ? -2.452 9.045 21.993 1.00 86.12 198 VAL A N 1
ATOM 1567 C CA . VAL A 1 198 ? -1.886 9.926 20.972 1.00 86.12 198 VAL A CA 1
ATOM 1568 C C . VAL A 1 198 ? -0.614 10.560 21.518 1.00 86.12 198 VAL A C 1
ATOM 1570 O O . VAL A 1 198 ? -0.589 11.056 22.638 1.00 86.12 198 VAL A O 1
ATOM 1573 N N . ARG A 1 199 ? 0.455 10.538 20.724 1.00 85.44 199 ARG A N 1
ATOM 1574 C CA . ARG A 1 199 ? 1.673 11.298 20.988 1.00 85.44 199 ARG A CA 1
ATOM 1575 C C . ARG A 1 199 ? 1.472 12.723 20.488 1.00 85.44 199 ARG A C 1
ATOM 1577 O O . ARG A 1 199 ? 1.266 12.915 19.286 1.00 85.44 199 ARG A O 1
ATOM 1584 N N . LEU A 1 200 ? 1.551 13.677 21.411 1.00 84.38 200 LEU A N 1
ATOM 1585 C CA . LEU A 1 200 ? 1.516 15.107 21.118 1.00 84.38 200 LEU A CA 1
ATOM 1586 C C . LEU A 1 200 ? 2.727 15.520 20.271 1.00 84.38 200 LEU A C 1
ATOM 1588 O O . LEU A 1 200 ? 3.812 14.937 20.370 1.00 84.38 200 LEU A O 1
ATOM 1592 N N . VAL A 1 201 ? 2.509 16.515 19.417 1.00 82.75 201 VAL A N 1
ATOM 1593 C CA . VAL A 1 201 ? 3.545 17.161 18.600 1.00 82.75 201 VAL A CA 1
ATOM 1594 C C . VAL A 1 201 ? 4.190 18.291 19.416 1.00 82.75 201 VAL A C 1
ATOM 1596 O O . VAL A 1 201 ? 3.477 18.929 20.194 1.00 82.75 201 VAL A O 1
ATOM 1599 N N . PRO A 1 202 ? 5.500 18.581 19.264 1.00 76.75 202 PRO A N 1
ATOM 1600 C CA . PRO A 1 202 ? 6.121 19.735 19.911 1.00 76.75 202 PRO A CA 1
ATOM 1601 C C . PRO A 1 202 ? 5.332 21.029 19.657 1.00 76.75 202 PRO A C 1
ATOM 1603 O O . PRO A 1 202 ? 5.082 21.392 18.509 1.00 76.75 202 PRO A O 1
ATOM 1606 N N . GLY A 1 203 ? 4.930 21.706 20.734 1.00 77.12 203 GLY A N 1
ATOM 1607 C CA . GLY A 1 203 ? 4.128 22.932 20.681 1.00 77.12 203 GLY A CA 1
ATOM 1608 C C . GLY A 1 203 ? 2.615 22.742 20.832 1.00 77.12 203 GLY A C 1
ATOM 1609 O O . GLY A 1 203 ? 1.919 23.748 20.889 1.00 77.12 203 GLY A O 1
ATOM 1610 N N . GLN A 1 204 ? 2.111 21.506 20.918 1.00 82.56 204 GLN A N 1
ATOM 1611 C CA . GLN A 1 204 ? 0.739 21.233 21.367 1.00 82.56 204 GLN A CA 1
ATOM 1612 C C . GLN A 1 204 ? 0.710 21.013 22.871 1.00 82.56 204 GLN A C 1
ATOM 1614 O O . GLN A 1 204 ? 1.574 20.313 23.409 1.00 82.56 204 GLN A O 1
ATOM 1619 N N . THR A 1 205 ? -0.314 21.546 23.526 1.00 85.38 205 THR A N 1
ATOM 1620 C CA . THR A 1 205 ? -0.537 21.322 24.951 1.00 85.38 205 THR A CA 1
ATOM 1621 C C . THR A 1 205 ? -1.717 20.365 25.168 1.00 85.38 205 THR A C 1
ATOM 1623 O O . THR A 1 205 ? -2.568 20.202 24.286 1.00 85.38 205 THR A O 1
ATOM 1626 N N . PRO A 1 206 ? -1.778 19.644 26.301 1.00 86.06 206 PRO A N 1
ATOM 1627 C CA . PRO A 1 206 ? -2.932 18.802 26.611 1.00 86.06 206 PRO A CA 1
ATOM 1628 C C . PRO A 1 206 ? -4.235 19.612 26.752 1.00 86.06 206 PRO A C 1
ATOM 1630 O O . PRO A 1 206 ? -5.306 19.086 26.452 1.00 86.06 206 PRO A O 1
ATOM 1633 N N . GLU A 1 207 ? -4.155 20.889 27.126 1.00 88.12 207 GLU A N 1
ATOM 1634 C CA . GLU A 1 207 ? -5.299 21.801 27.247 1.00 88.12 207 GLU A CA 1
ATOM 1635 C C . GLU A 1 207 ? -5.954 22.097 25.887 1.00 88.12 207 GLU A C 1
ATOM 1637 O O . GLU A 1 207 ? -7.182 22.208 25.798 1.00 88.12 207 GLU A O 1
ATOM 1642 N N . ASP A 1 208 ? -5.163 22.146 24.807 1.00 86.75 208 ASP A N 1
ATOM 1643 C CA . ASP A 1 208 ? -5.684 22.282 23.440 1.00 86.75 208 ASP A CA 1
ATOM 1644 C C . ASP A 1 208 ? -6.608 21.104 23.089 1.00 86.75 208 ASP A C 1
ATOM 1646 O O . ASP A 1 208 ? -7.658 21.271 22.462 1.00 86.75 208 ASP A O 1
ATOM 1650 N N . PHE A 1 209 ? -6.238 19.893 23.523 1.00 86.81 209 PHE A N 1
ATOM 1651 C CA . PHE A 1 209 ? -7.030 18.684 23.303 1.00 86.81 209 PHE A CA 1
ATOM 1652 C C . PHE A 1 209 ? -8.296 18.656 24.153 1.00 86.81 209 PHE A C 1
ATOM 1654 O O . PHE A 1 209 ? -9.330 18.201 23.660 1.00 86.81 209 PHE A O 1
ATOM 1661 N N . ASP A 1 210 ? -8.230 19.137 25.394 1.00 89.62 210 ASP A N 1
ATOM 1662 C CA . ASP A 1 210 ? -9.398 19.210 26.272 1.00 89.62 210 ASP A CA 1
ATOM 1663 C C . ASP A 1 210 ? -10.441 20.194 25.717 1.00 89.62 210 ASP A C 1
ATOM 1665 O O . ASP A 1 210 ? -11.612 19.850 25.537 1.00 89.62 210 ASP A O 1
ATOM 1669 N N . THR A 1 211 ? -9.984 21.368 25.273 1.00 90.25 211 THR A N 1
ATOM 1670 C CA . THR A 1 211 ? -10.827 22.375 24.607 1.00 90.25 211 THR A CA 1
ATOM 1671 C C . THR A 1 211 ? -11.463 21.819 23.326 1.00 90.25 211 THR A C 1
ATOM 1673 O O . THR A 1 211 ? -12.648 22.026 23.045 1.00 90.25 211 THR A O 1
ATOM 1676 N N . ALA A 1 212 ? -10.697 21.048 22.553 1.00 88.75 212 ALA A N 1
ATOM 1677 C CA . ALA A 1 212 ? -11.143 20.427 21.311 1.00 88.75 212 ALA A CA 1
ATOM 1678 C C . ALA A 1 212 ? -12.005 19.164 21.499 1.00 88.75 212 ALA A C 1
ATOM 1680 O O . ALA A 1 212 ? -12.592 18.683 20.523 1.00 88.75 212 ALA A O 1
ATOM 1681 N N . ALA A 1 213 ? -12.119 18.606 22.709 1.00 89.38 213 ALA A N 1
ATOM 1682 C CA . ALA A 1 213 ? -12.719 17.290 22.940 1.00 89.38 213 ALA A CA 1
ATOM 1683 C C . ALA A 1 213 ? -14.172 17.199 22.448 1.00 89.38 213 ALA A C 1
ATOM 1685 O O . ALA A 1 213 ? -14.571 16.207 21.830 1.00 89.38 213 ALA A O 1
ATOM 1686 N N . ARG A 1 214 ? -14.970 18.253 22.660 1.00 89.56 214 ARG A N 1
ATOM 1687 C CA . ARG A 1 214 ? -16.367 18.303 22.199 1.00 89.56 214 ARG A CA 1
ATOM 1688 C C . ARG A 1 214 ? -16.464 18.383 20.674 1.00 89.56 214 ARG A C 1
ATOM 1690 O O . ARG A 1 214 ? -17.259 17.662 20.076 1.00 89.56 214 ARG A O 1
ATOM 1697 N N . ALA A 1 215 ? -15.631 19.202 20.039 1.00 87.81 215 ALA A N 1
ATOM 1698 C CA . ALA A 1 215 ? -15.577 19.297 18.582 1.00 87.81 215 ALA A CA 1
ATOM 1699 C C . ALA A 1 215 ? -15.087 17.983 17.947 1.00 87.81 215 ALA A C 1
ATOM 1701 O O . ALA A 1 215 ? -15.612 17.553 16.920 1.00 87.81 215 ALA A O 1
ATOM 1702 N N . LEU A 1 216 ? -14.146 17.290 18.594 1.00 87.75 216 LEU A N 1
ATOM 1703 C CA . LEU A 1 216 ? -13.682 15.967 18.183 1.00 87.75 216 LEU A CA 1
ATOM 1704 C C . LEU A 1 216 ? -14.780 14.904 18.317 1.00 87.75 216 LEU A C 1
ATOM 1706 O O . LEU A 1 216 ? -14.907 14.049 17.438 1.00 87.75 216 LEU A O 1
ATOM 1710 N N . ALA A 1 217 ? -15.601 14.977 19.370 1.00 89.31 217 ALA A N 1
ATOM 1711 C CA . ALA A 1 217 ? -16.757 14.101 19.541 1.00 89.31 217 ALA A CA 1
ATOM 1712 C C . ALA A 1 217 ? -17.754 14.256 18.380 1.00 89.31 217 ALA A C 1
ATOM 1714 O O . ALA A 1 217 ? -18.158 13.257 17.784 1.00 89.31 217 ALA A O 1
ATOM 1715 N N . VAL A 1 218 ? -18.053 15.497 17.980 1.00 89.75 218 VAL A N 1
ATOM 1716 C CA . VAL A 1 218 ? -18.914 15.801 16.824 1.00 89.75 218 VAL A CA 1
ATOM 1717 C C . VAL A 1 218 ? -18.279 15.332 15.512 1.00 89.75 218 VAL A C 1
ATOM 1719 O O . VAL A 1 218 ? -18.928 14.643 14.731 1.00 89.75 218 VAL A O 1
ATOM 1722 N N . ALA A 1 219 ? -16.997 15.631 15.281 1.00 87.06 219 ALA A N 1
ATOM 1723 C CA . ALA A 1 219 ? -16.290 15.247 14.056 1.00 87.06 219 ALA A CA 1
ATOM 1724 C C . ALA A 1 219 ? -16.199 13.722 13.867 1.00 87.06 219 ALA A C 1
ATOM 1726 O O . ALA A 1 219 ? -16.202 13.222 12.738 1.00 87.06 219 ALA A O 1
ATOM 1727 N N . ARG A 1 220 ? -16.110 12.976 14.974 1.00 83.94 220 ARG A N 1
ATOM 1728 C CA . ARG A 1 220 ? -16.114 11.511 14.983 1.00 83.94 220 ARG A CA 1
ATOM 1729 C C . ARG A 1 220 ? -17.532 10.924 14.939 1.00 83.94 220 ARG A C 1
ATOM 1731 O O . ARG A 1 220 ? -17.683 9.793 14.481 1.00 83.94 220 ARG A O 1
ATOM 1738 N N . GLY A 1 221 ? -18.538 11.662 15.405 1.00 86.75 221 GLY A N 1
ATOM 1739 C CA . GLY A 1 221 ? -19.903 11.171 15.597 1.00 86.75 221 GLY A CA 1
ATOM 1740 C C . GLY A 1 221 ? -20.0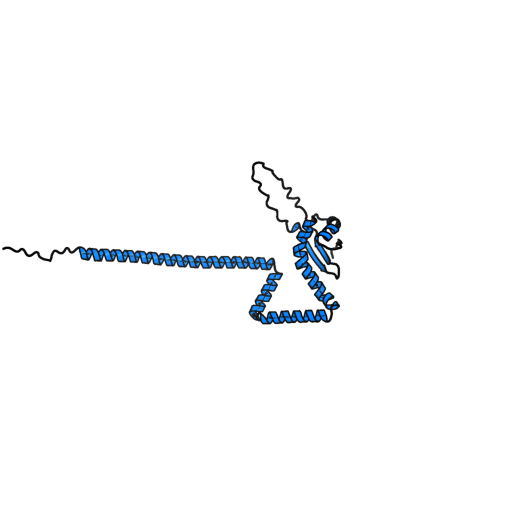49 10.276 16.833 1.00 86.75 221 GLY A C 1
ATOM 1741 O O . GLY A 1 221 ? -20.686 9.231 16.755 1.00 86.75 221 GLY A O 1
ATOM 1742 N N . VAL A 1 222 ? -19.414 10.635 17.956 1.00 87.12 222 VAL A N 1
ATOM 1743 C CA . VAL A 1 222 ? -19.528 9.918 19.244 1.00 87.12 222 VAL A CA 1
ATOM 1744 C C . VAL A 1 222 ? -20.184 10.783 20.317 1.00 87.12 222 VAL A C 1
ATOM 1746 O O . VAL A 1 222 ? -20.030 12.000 20.314 1.00 87.12 222 VAL A O 1
ATOM 1749 N N . ASN A 1 223 ? -20.861 10.146 21.278 1.00 87.69 223 ASN A N 1
ATOM 1750 C CA . ASN A 1 223 ? -21.597 10.843 22.343 1.00 87.69 223 ASN A CA 1
ATOM 1751 C C . ASN A 1 223 ? -20.691 11.616 23.314 1.00 87.69 223 ASN A C 1
ATOM 1753 O O . ASN A 1 223 ? -21.076 12.667 23.819 1.00 87.69 223 ASN A O 1
ATOM 1757 N N . ARG A 1 224 ? -19.495 11.092 23.610 1.00 88.62 224 ARG A N 1
ATOM 1758 C CA . ARG A 1 224 ? -18.557 11.696 24.564 1.00 88.62 224 ARG A CA 1
ATOM 1759 C C . ARG A 1 224 ? -17.117 11.410 24.153 1.00 88.62 224 ARG A C 1
ATOM 1761 O O . ARG A 1 224 ? -16.795 10.295 23.751 1.00 88.62 224 ARG A O 1
ATOM 1768 N N . CYS A 1 225 ? -16.257 12.413 24.295 1.00 87.69 225 CYS A N 1
ATOM 1769 C CA . CYS A 1 225 ? -14.807 12.277 24.235 1.00 87.69 225 CYS A CA 1
ATOM 1770 C C . CYS A 1 225 ? -14.241 12.790 25.561 1.00 87.69 225 CYS A C 1
ATOM 1772 O O . CYS A 1 225 ? -14.655 13.850 26.026 1.00 87.69 225 CYS A O 1
ATOM 1774 N N . GLN A 1 226 ? -13.346 12.025 26.181 1.00 89.38 226 GLN A N 1
ATOM 1775 C CA . GLN A 1 226 ? -12.620 12.425 27.385 1.00 89.38 226 GLN A CA 1
ATOM 1776 C C . GLN A 1 226 ? -11.131 12.412 27.068 1.00 89.38 226 GLN A C 1
ATOM 1778 O O . GLN A 1 226 ? -10.653 11.503 26.385 1.00 89.38 226 GLN A O 1
ATOM 1783 N N . VAL A 1 227 ? -10.419 13.422 27.553 1.00 89.19 227 VAL A N 1
ATOM 1784 C CA . VAL A 1 227 ? -8.968 13.521 27.430 1.00 89.19 227 VAL A CA 1
ATOM 1785 C C . VAL A 1 227 ? -8.379 13.270 28.809 1.00 89.19 227 VAL A C 1
ATOM 1787 O O . VAL A 1 227 ? -8.780 13.887 29.789 1.00 89.19 227 VAL A O 1
ATOM 1790 N N . SER A 1 228 ? -7.454 12.322 28.888 1.00 87.25 228 SER A N 1
ATOM 1791 C CA . SER A 1 228 ? -6.698 12.027 30.101 1.00 87.25 228 SER A CA 1
ATOM 1792 C C . SER A 1 228 ? -5.218 12.037 29.758 1.00 87.25 228 SER A C 1
ATOM 1794 O O . SER A 1 228 ? -4.808 11.428 28.764 1.00 87.25 228 SER A O 1
ATOM 1796 N N . THR A 1 229 ? -4.408 12.689 30.582 1.00 85.38 229 THR A N 1
ATOM 1797 C CA . THR A 1 229 ? -2.955 12.598 30.481 1.00 85.38 229 THR A CA 1
ATOM 1798 C C . THR A 1 229 ? -2.526 11.196 30.909 1.00 85.38 229 THR A C 1
ATOM 1800 O O . THR A 1 229 ? -2.821 10.737 32.009 1.00 85.38 229 THR A O 1
ATOM 1803 N N . ALA A 1 230 ? -1.873 10.466 30.007 1.00 76.31 230 ALA A N 1
ATOM 1804 C CA . ALA A 1 230 ? -1.280 9.181 30.347 1.00 76.31 230 ALA A CA 1
ATOM 1805 C C . ALA A 1 230 ? 0.135 9.437 30.874 1.00 76.31 230 ALA A C 1
ATOM 1807 O O . ALA A 1 230 ? 0.967 9.975 30.142 1.00 76.31 230 ALA A O 1
ATOM 1808 N N . GLY A 1 231 ? 0.389 9.068 32.132 1.00 59.84 231 GLY A N 1
ATOM 1809 C CA . GLY A 1 231 ? 1.741 9.029 32.686 1.00 59.84 231 GLY A CA 1
ATOM 1810 C C . GLY A 1 231 ? 2.630 8.089 31.869 1.00 59.84 231 GLY A C 1
ATOM 1811 O O . GLY A 1 231 ? 2.152 7.101 31.304 1.00 59.84 231 GLY A O 1
ATOM 1812 N N . TRP A 1 232 ? 3.909 8.436 31.755 1.00 52.19 232 TRP A N 1
ATOM 1813 C CA . TRP A 1 232 ? 4.910 7.589 31.117 1.00 52.19 232 TRP A CA 1
ATOM 1814 C C . TRP A 1 232 ? 5.257 6.451 32.086 1.00 52.19 232 TRP A C 1
ATOM 1816 O O . TRP A 1 232 ? 5.972 6.684 33.055 1.00 52.19 232 TRP A O 1
ATOM 1826 N N . GLU A 1 233 ? 4.709 5.260 31.841 1.00 39.66 233 GLU A N 1
ATOM 1827 C CA . GLU A 1 233 ? 5.211 3.984 32.379 1.00 39.66 233 GLU A CA 1
ATOM 1828 C C . GLU A 1 233 ? 6.093 3.293 31.335 1.00 39.66 233 GLU A C 1
ATOM 1830 O O . GLU A 1 233 ? 5.715 3.324 30.133 1.00 39.66 233 GLU A O 1
#

Radius of gyration: 40.88 Å; chains: 1; bounding box: 53×69×146 Å

pLDDT: mean 76.89, std 13.25, range [39.66, 94.81]

Secondary structure (DSSP, 8-state):
-------TT---TTHHHHHHHHHHHHHHHHHHHHHHHHHHHHHHHHHHHHHHHHHHHHHHHHHHHHHHHHHHHTHHHHHHHHHHHHHHHHHHHHHHHHHHHHHHHHHHHHHHH-HHHHIIIIIHHHHHHHIIIIIIHHHHHHHHHHTT-S---TT--------TTS-------PPPPGGGSPEEEEEEE-SS-EEEEEEPPTT--HHHHHHHHHHHHHHHT-S-----PPP--

Sequence (233 aa):
MITAAVSPADVPLSVNQIRTVGGALLAVAVYLLYKVGHYLARVLEAVATAAVVFIALWFAAKGLVLAAVWAVRHWRTTTTVTVVSVWCWWWGLLSLLLTLTAVAAVLGVWRVASLPSFDRWAGRHLRSWWQRWLVYAPRMPRWLRSVGLTVPDRAGATVIQVNPLRRTATAPRERPRRDQLPRILSVRSGPSWDEVKVRLVPGQTPEDFDTAARALAVARGVNRCQVSTAGWE